Protein AF-A0A2G4T481-F1 (afdb_monomer)

Radius of gyration: 23.15 Å; Cα contacts (8 Å, |Δi|>4): 219; chains: 1; bounding box: 49×57×73 Å

Secondary structure (DSSP, 8-state):
---HHHHHHHHHHHHHHHHHHHHHTTSGGGGB-TTT--B---EEETTTTEEE-HHHHHHHHHT-TTT--EEETTTS---HHHHHTTSS--HHHHHHHHTTT-TT----TTTHHHHHIIIIIS-TTSPSSSPPPGGGGS-HHHHHHHHHHHHHHHTTTTHHHHHHHHHHHHHHHHHHHHHHHHHS--

Structure (mmCIF, N/CA/C/O backbone):
data_AF-A0A2G4T481-F1
#
_entry.id   AF-A0A2G4T481-F1
#
loop_
_atom_site.group_PDB
_atom_site.id
_atom_site.type_symbol
_atom_site.label_atom_id
_atom_site.label_alt_id
_atom_site.label_comp_id
_atom_site.label_asym_id
_atom_site.label_entity_id
_atom_site.label_seq_id
_atom_site.pdbx_PDB_ins_code
_atom_site.Cartn_x
_atom_site.Cartn_y
_atom_site.Cartn_z
_atom_site.occupancy
_atom_site.B_iso_or_equiv
_atom_site.auth_seq_id
_atom_site.auth_comp_id
_atom_site.auth_asym_id
_atom_site.auth_atom_id
_atom_site.pdbx_PDB_model_num
ATOM 1 N N . MET A 1 1 ? -32.695 11.656 6.939 1.00 50.34 1 MET A N 1
ATOM 2 C CA . MET A 1 1 ? -31.596 12.218 7.769 1.00 50.34 1 MET A CA 1
ATOM 3 C C . MET A 1 1 ? -31.008 11.103 8.630 1.00 50.34 1 MET A C 1
ATOM 5 O O . MET A 1 1 ? -31.793 10.309 9.127 1.00 50.34 1 MET A O 1
ATOM 9 N N . SER A 1 2 ? -29.685 11.030 8.835 1.00 63.16 2 SER A N 1
ATOM 10 C CA . SER A 1 2 ? -29.089 10.024 9.742 1.00 63.16 2 SER A CA 1
ATOM 11 C C . SER A 1 2 ? -29.259 10.413 11.222 1.00 63.16 2 SER A C 1
ATOM 13 O O . SER A 1 2 ? -29.072 11.585 11.583 1.00 63.16 2 SER A O 1
ATOM 15 N N . THR A 1 3 ? -29.634 9.443 12.064 1.00 80.69 3 THR A N 1
ATOM 16 C CA . THR A 1 3 ? -30.024 9.626 13.477 1.00 80.69 3 THR A CA 1
ATOM 17 C C . THR A 1 3 ? -28.821 9.878 14.397 1.00 80.69 3 THR A C 1
ATOM 19 O O . THR A 1 3 ? -27.675 9.620 14.030 1.00 80.69 3 THR A O 1
ATOM 22 N N . ARG A 1 4 ? -29.057 10.371 15.626 1.00 72.94 4 ARG A N 1
ATOM 23 C CA . ARG A 1 4 ? -27.983 10.545 16.630 1.00 72.94 4 ARG A CA 1
ATOM 24 C C . ARG A 1 4 ? -27.294 9.216 16.982 1.00 72.94 4 ARG A C 1
ATOM 26 O O . ARG A 1 4 ? -26.079 9.197 17.154 1.00 72.94 4 ARG A O 1
ATOM 33 N N . TYR A 1 5 ? -28.053 8.119 17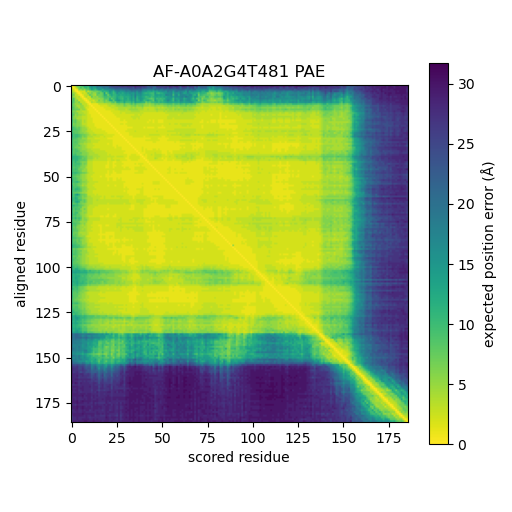.041 1.00 69.00 5 TYR A N 1
ATOM 34 C CA . TYR A 1 5 ? -27.519 6.780 17.304 1.00 69.00 5 TYR A CA 1
ATOM 35 C C . TYR A 1 5 ? -26.595 6.303 16.175 1.00 69.00 5 TYR A C 1
ATOM 37 O O . TYR A 1 5 ? -25.446 5.966 16.446 1.00 69.00 5 TYR A O 1
ATOM 45 N N . ALA A 1 6 ? -27.046 6.383 14.915 1.00 69.25 6 ALA A N 1
ATOM 46 C CA . ALA A 1 6 ? -26.246 5.995 13.750 1.00 69.25 6 ALA A CA 1
ATOM 47 C C . ALA A 1 6 ? -24.900 6.742 13.711 1.00 69.25 6 ALA A C 1
ATOM 49 O O . ALA A 1 6 ? -23.856 6.104 13.758 1.00 69.25 6 ALA A O 1
ATOM 50 N N . ARG A 1 7 ? -24.912 8.080 13.824 1.00 71.81 7 ARG A N 1
ATOM 51 C CA . ARG A 1 7 ? -23.683 8.905 13.878 1.00 71.81 7 ARG A CA 1
ATOM 52 C C . ARG A 1 7 ? -22.711 8.507 15.000 1.00 71.81 7 ARG A C 1
ATOM 54 O O . ARG A 1 7 ? -21.508 8.726 14.879 1.00 71.81 7 ARG A O 1
ATOM 61 N N . THR A 1 8 ? -23.224 7.965 16.105 1.00 69.75 8 THR A N 1
ATOM 62 C CA . THR A 1 8 ? -22.409 7.512 17.244 1.00 69.75 8 THR A CA 1
ATOM 63 C C . THR A 1 8 ? -21.793 6.139 16.956 1.00 69.75 8 THR A C 1
ATOM 65 O O . THR A 1 8 ? -20.606 5.940 17.215 1.00 69.75 8 THR A O 1
ATOM 68 N N . ALA A 1 9 ? -22.562 5.223 16.359 1.00 68.19 9 ALA A N 1
ATOM 69 C CA . ALA A 1 9 ? -22.078 3.923 15.892 1.00 68.19 9 ALA A CA 1
ATOM 70 C C . ALA A 1 9 ? -21.037 4.063 14.763 1.00 68.19 9 ALA A C 1
ATOM 72 O O . ALA A 1 9 ? -20.000 3.398 14.804 1.00 68.19 9 ALA A O 1
ATOM 73 N N . ASP A 1 10 ? -21.259 4.985 13.821 1.00 82.25 10 ASP A N 1
ATOM 74 C CA . ASP A 1 10 ? -20.309 5.348 12.763 1.00 82.25 10 ASP A CA 1
ATOM 75 C C . ASP A 1 10 ? -18.976 5.809 13.374 1.00 82.25 10 ASP A C 1
ATOM 77 O O . ASP A 1 10 ? -17.909 5.299 13.024 1.00 82.25 10 ASP A O 1
ATOM 81 N N . ARG A 1 11 ? -19.020 6.729 14.353 1.00 84.38 11 ARG A N 1
ATOM 82 C CA . ARG A 1 11 ? -17.810 7.234 15.021 1.00 84.38 11 ARG A CA 1
ATOM 83 C C . ARG A 1 11 ? -17.069 6.133 15.781 1.00 84.38 11 ARG A C 1
ATOM 85 O O . ARG A 1 11 ? -15.863 5.998 15.602 1.00 84.38 11 ARG A O 1
ATOM 92 N N . ALA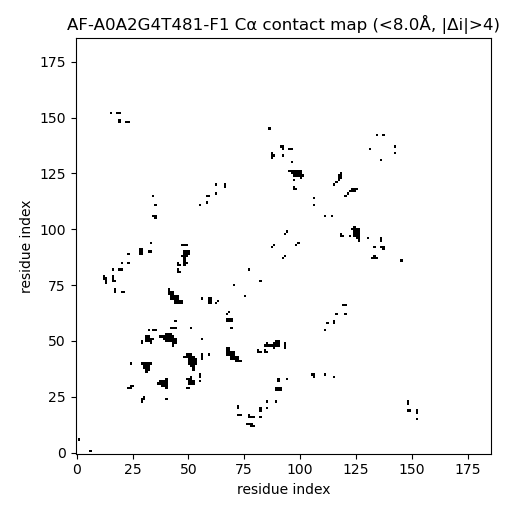 A 1 12 ? -17.772 5.315 16.565 1.00 86.56 12 ALA A N 1
ATOM 93 C CA . ALA A 1 12 ? -17.166 4.204 17.302 1.00 86.56 12 ALA A CA 1
ATOM 94 C C . ALA A 1 12 ? -16.521 3.162 16.364 1.00 86.56 12 ALA A C 1
ATOM 96 O O . ALA A 1 12 ? -15.434 2.651 16.649 1.00 86.56 12 ALA A O 1
ATOM 97 N N . THR A 1 13 ? -17.147 2.896 15.214 1.00 88.38 13 THR A N 1
ATOM 98 C CA . THR A 1 13 ? -16.605 2.017 14.166 1.00 88.38 13 THR A CA 1
ATOM 99 C C . THR A 1 13 ? -15.340 2.612 13.548 1.00 88.38 13 THR A C 1
ATOM 101 O O . THR A 1 13 ? -14.325 1.923 13.449 1.00 88.38 13 THR A O 1
ATOM 104 N N . ASN A 1 14 ? -15.346 3.905 13.220 1.00 88.19 14 ASN A N 1
ATOM 105 C CA . ASN A 1 14 ? -14.179 4.610 12.685 1.00 88.19 14 ASN A CA 1
ATOM 106 C C . ASN A 1 14 ? -13.016 4.652 13.694 1.00 88.19 14 ASN A C 1
ATOM 108 O O . ASN A 1 14 ? -11.871 4.389 13.325 1.00 88.19 14 ASN A O 1
ATOM 112 N N . GLU A 1 15 ? -13.296 4.903 14.976 1.00 89.31 15 GLU A N 1
ATOM 113 C CA . GLU A 1 15 ? -12.305 4.854 16.059 1.00 89.31 15 GLU A CA 1
ATOM 114 C C . GLU A 1 15 ? -11.692 3.450 16.221 1.00 89.31 15 GLU A C 1
ATOM 116 O O . GLU A 1 15 ? -10.478 3.327 16.410 1.00 89.31 15 GLU A O 1
ATOM 121 N N . LYS A 1 16 ? -12.498 2.381 16.126 1.00 90.44 16 LYS A N 1
ATOM 122 C CA . LYS A 1 16 ? -12.019 0.986 16.140 1.00 90.44 16 LYS A CA 1
ATOM 123 C C . LYS A 1 16 ? -11.135 0.691 14.925 1.00 90.44 16 LYS A C 1
ATOM 125 O O . LYS A 1 16 ? -10.026 0.184 15.084 1.00 90.44 16 LYS A O 1
ATOM 130 N N . ASN A 1 17 ? -11.589 1.060 13.732 1.00 92.06 17 ASN A N 1
ATOM 131 C CA . ASN A 1 17 ? -10.876 0.844 12.474 1.00 92.06 17 ASN A CA 1
ATOM 132 C C . ASN A 1 17 ? -9.515 1.563 12.462 1.00 92.06 17 ASN A C 1
ATOM 134 O O . ASN A 1 17 ? -8.497 0.952 12.136 1.00 92.06 17 ASN A O 1
ATOM 138 N N . ALA A 1 18 ? -9.459 2.812 12.935 1.00 92.00 18 ALA A N 1
ATOM 139 C CA . ALA A 1 18 ? -8.209 3.554 13.092 1.00 92.00 18 ALA A CA 1
ATOM 140 C C . ALA A 1 18 ? -7.243 2.901 14.102 1.00 92.00 18 ALA A C 1
ATOM 142 O O . ALA A 1 18 ? -6.034 2.882 13.865 1.00 92.00 18 ALA A O 1
ATOM 143 N N . LYS A 1 19 ? -7.745 2.331 15.210 1.00 92.69 19 LYS A N 1
ATOM 144 C CA . LYS A 1 19 ? -6.923 1.576 16.181 1.00 92.69 19 LYS A CA 1
ATOM 145 C C . LYS A 1 19 ? -6.321 0.313 15.552 1.00 92.69 19 LYS A C 1
ATOM 147 O O . LYS A 1 19 ? -5.128 0.075 15.726 1.00 92.69 19 LYS A O 1
ATOM 152 N N . ILE A 1 20 ? -7.102 -0.442 14.773 1.00 93.25 20 ILE A N 1
ATOM 153 C CA . ILE A 1 20 ? -6.631 -1.647 14.064 1.00 93.25 20 ILE A CA 1
ATOM 154 C C . ILE A 1 20 ? -5.524 -1.299 13.063 1.00 93.25 20 ILE A C 1
ATOM 156 O O . ILE A 1 20 ? -4.439 -1.876 13.120 1.00 93.25 20 ILE A O 1
ATOM 160 N N . LEU A 1 21 ? -5.750 -0.322 12.181 1.00 94.94 21 LEU A N 1
ATOM 161 C CA . LEU A 1 21 ? -4.762 0.051 11.162 1.00 94.94 21 LEU A CA 1
ATOM 162 C C . LEU A 1 21 ? -3.465 0.599 11.788 1.00 94.94 21 LEU A C 1
ATOM 164 O O . LEU A 1 21 ? -2.370 0.286 11.319 1.00 94.94 21 LEU A O 1
ATOM 168 N N . LYS A 1 22 ? -3.564 1.347 12.897 1.00 93.56 22 LYS A N 1
ATOM 169 C CA . LYS A 1 22 ? -2.397 1.810 13.669 1.00 93.56 22 LYS A CA 1
ATOM 170 C C . LYS A 1 22 ? -1.627 0.664 14.328 1.00 93.56 22 LYS A C 1
ATOM 172 O O . LYS A 1 22 ? -0.402 0.746 14.387 1.00 93.56 22 LYS A O 1
ATOM 177 N N . ALA A 1 23 ? -2.301 -0.397 14.775 1.00 93.44 23 ALA A N 1
ATOM 178 C CA . ALA A 1 23 ? -1.652 -1.607 15.281 1.00 93.44 23 ALA A CA 1
ATOM 179 C C . ALA A 1 23 ? -0.966 -2.405 14.157 1.00 93.44 23 ALA A C 1
ATOM 181 O O . ALA A 1 23 ? 0.186 -2.811 14.311 1.00 93.44 23 ALA A O 1
ATOM 182 N N . LEU A 1 24 ? -1.609 -2.550 12.991 1.00 94.19 24 LEU A N 1
ATOM 183 C CA . LEU A 1 24 ? -1.004 -3.189 11.815 1.00 94.19 24 LEU A CA 1
ATOM 184 C C . LEU A 1 24 ? 0.270 -2.461 11.361 1.00 94.19 24 LEU A C 1
ATOM 186 O O . LEU A 1 24 ? 1.273 -3.120 11.094 1.00 94.19 24 LEU A O 1
ATOM 190 N N . LEU A 1 25 ? 0.291 -1.123 11.367 1.00 94.62 25 LEU A N 1
ATOM 191 C CA . LEU A 1 25 ? 1.498 -0.328 11.088 1.00 94.62 25 LEU A CA 1
ATOM 192 C C . LEU A 1 25 ? 2.635 -0.503 12.116 1.00 94.62 25 LEU A C 1
ATOM 194 O O . LEU A 1 25 ? 3.755 -0.062 11.852 1.00 94.62 25 LEU A O 1
ATOM 198 N N . GLN A 1 26 ? 2.404 -1.140 13.271 1.00 92.50 26 GLN A N 1
ATOM 199 C CA . GLN A 1 26 ? 3.489 -1.486 14.197 1.00 92.50 26 GLN A CA 1
ATOM 200 C C . GLN A 1 26 ? 4.217 -2.782 13.831 1.00 92.50 26 GLN A C 1
ATOM 202 O O . GLN A 1 26 ? 5.367 -2.957 14.249 1.00 92.50 26 GLN A O 1
ATOM 207 N N . GLN A 1 27 ? 3.616 -3.651 13.016 1.00 91.88 27 GLN A N 1
ATOM 208 C CA . GLN A 1 27 ? 4.283 -4.846 12.505 1.00 91.88 27 GLN A CA 1
ATOM 209 C C . GLN A 1 27 ? 5.450 -4.435 11.591 1.00 91.88 27 GLN A C 1
ATOM 211 O O . GLN A 1 27 ? 5.277 -3.648 10.661 1.00 91.88 27 GLN A O 1
ATOM 216 N N . THR A 1 28 ? 6.643 -4.982 11.836 1.00 94.31 28 THR A N 1
ATOM 217 C CA . THR A 1 28 ? 7.880 -4.681 11.090 1.00 94.31 28 THR A CA 1
ATOM 218 C C . THR A 1 28 ? 7.731 -4.634 9.559 1.00 94.31 28 THR A C 1
ATOM 220 O O . THR A 1 28 ? 8.182 -3.640 8.988 1.00 94.31 28 THR A O 1
ATOM 223 N N . PRO A 1 29 ? 7.083 -5.597 8.865 1.00 95.38 29 PRO A N 1
ATOM 224 C CA . PRO A 1 29 ? 6.902 -5.520 7.408 1.00 95.38 29 PRO A CA 1
ATOM 225 C C . PRO A 1 29 ? 6.065 -4.313 6.948 1.00 95.38 29 PRO A C 1
ATOM 227 O O . PRO A 1 29 ? 6.309 -3.772 5.872 1.00 95.38 29 PRO A O 1
ATOM 230 N N . ASN A 1 30 ? 5.111 -3.854 7.762 1.00 97.25 30 ASN A N 1
ATOM 231 C CA . ASN A 1 30 ? 4.201 -2.752 7.429 1.00 97.25 30 ASN A CA 1
ATOM 232 C C . ASN A 1 30 ? 4.805 -1.369 7.727 1.00 97.25 30 ASN A C 1
ATOM 234 O O . ASN A 1 30 ? 4.273 -0.358 7.280 1.00 97.25 30 ASN A O 1
ATOM 238 N N . LYS A 1 31 ? 5.937 -1.303 8.445 1.00 96.56 31 LYS A N 1
ATOM 239 C CA . LYS A 1 31 ? 6.689 -0.055 8.681 1.00 96.56 31 LYS A CA 1
ATOM 240 C C . LYS A 1 31 ? 7.395 0.468 7.426 1.00 96.56 31 LYS A C 1
ATOM 242 O O . LYS A 1 31 ? 7.759 1.643 7.385 1.00 96.56 31 LYS A O 1
ATOM 247 N N . TYR A 1 32 ? 7.569 -0.383 6.415 1.00 97.81 32 TYR A N 1
ATOM 248 C CA . TYR A 1 32 ? 8.229 -0.073 5.149 1.00 97.81 32 TYR A CA 1
ATOM 249 C C . TYR A 1 32 ? 7.241 -0.186 3.983 1.00 97.81 32 TYR A C 1
ATOM 251 O O . TYR A 1 32 ? 6.424 -1.099 3.944 1.00 97.81 32 TYR A O 1
ATOM 259 N N . CYS A 1 33 ? 7.326 0.732 3.023 1.00 98.44 33 CYS A N 1
ATOM 260 C CA . CYS A 1 33 ? 6.509 0.760 1.813 1.00 98.44 33 CYS A CA 1
ATOM 261 C C . CYS A 1 33 ? 6.676 -0.533 1.005 1.00 98.44 33 CYS A C 1
ATOM 263 O O . CYS A 1 33 ? 7.808 -0.939 0.733 1.00 98.44 33 CYS A O 1
ATOM 265 N N . ALA A 1 34 ? 5.569 -1.137 0.563 1.00 98.44 34 ALA A N 1
ATOM 266 C CA . ALA A 1 34 ? 5.587 -2.382 -0.203 1.00 98.44 34 ALA A CA 1
ATOM 267 C C . ALA A 1 34 ? 6.427 -2.312 -1.494 1.00 98.44 34 ALA A C 1
ATOM 269 O O . ALA A 1 34 ? 6.927 -3.346 -1.933 1.00 98.44 34 ALA A O 1
ATOM 270 N N . ASP A 1 35 ? 6.627 -1.125 -2.078 1.00 98.38 35 ASP A N 1
ATOM 271 C CA . ASP A 1 35 ? 7.293 -0.957 -3.379 1.00 98.38 35 ASP A CA 1
ATOM 272 C C . ASP A 1 35 ? 8.717 -0.419 -3.233 1.00 98.38 35 ASP A C 1
ATOM 274 O O . ASP A 1 35 ? 9.685 -1.133 -3.483 1.00 98.38 35 ASP A O 1
ATOM 278 N N . CYS A 1 36 ? 8.861 0.827 -2.771 1.00 97.44 36 CYS A N 1
ATOM 279 C CA . CYS A 1 36 ? 10.159 1.498 -2.655 1.00 97.44 36 CYS A CA 1
ATOM 280 C C . CYS A 1 36 ? 10.947 1.134 -1.386 1.00 97.44 36 CYS A C 1
ATOM 282 O O . CYS A 1 36 ? 12.038 1.659 -1.180 1.00 97.44 36 CYS A O 1
ATOM 284 N N . LYS A 1 37 ? 10.381 0.293 -0.506 1.00 96.12 37 LYS A N 1
ATOM 285 C CA . LYS A 1 37 ? 10.966 -0.191 0.762 1.00 96.12 37 LYS A CA 1
ATOM 286 C C . LYS A 1 37 ? 11.444 0.902 1.744 1.00 96.12 37 LYS A C 1
ATOM 288 O O . LYS A 1 37 ? 12.084 0.591 2.743 1.00 96.12 37 LYS A O 1
ATOM 293 N N . LYS A 1 38 ? 11.103 2.178 1.518 1.00 96.56 38 LYS A N 1
ATOM 294 C CA . LYS A 1 38 ? 11.323 3.291 2.465 1.00 96.56 38 LYS A CA 1
ATOM 295 C C . LYS A 1 38 ? 10.369 3.195 3.656 1.00 96.56 38 LYS A C 1
ATOM 297 O O . LYS A 1 38 ? 9.298 2.609 3.528 1.00 96.56 38 LYS A O 1
ATOM 302 N N . LYS A 1 39 ? 10.740 3.790 4.793 1.00 96.31 39 LYS A N 1
ATOM 303 C CA . LYS A 1 39 ? 9.879 3.887 5.986 1.00 96.31 39 LYS A CA 1
ATOM 304 C C . LYS A 1 39 ? 8.622 4.741 5.729 1.00 96.31 39 LYS A C 1
ATOM 306 O O . LYS A 1 39 ? 8.482 5.360 4.674 1.00 96.31 39 LYS A O 1
ATOM 311 N N . ASP A 1 40 ? 7.717 4.742 6.706 1.00 93.50 40 ASP A N 1
ATOM 312 C CA . ASP A 1 40 ? 6.506 5.572 6.770 1.00 93.50 40 ASP A CA 1
ATOM 313 C C . ASP A 1 40 ? 5.478 5.281 5.667 1.00 93.50 40 ASP A C 1
ATOM 315 O O . ASP A 1 40 ? 5.004 6.143 4.921 1.00 93.50 40 ASP A O 1
ATOM 319 N N . ALA A 1 41 ? 5.076 4.010 5.620 1.00 96.44 41 ALA A N 1
ATOM 320 C CA . ALA A 1 41 ? 4.010 3.480 4.777 1.00 96.44 41 ALA A CA 1
ATOM 321 C C . ALA A 1 41 ? 2.592 3.892 5.252 1.00 96.44 41 ALA A C 1
ATOM 323 O O . ALA A 1 41 ? 1.733 3.061 5.525 1.00 96.44 41 ALA A O 1
ATOM 324 N N . ARG A 1 42 ? 2.352 5.203 5.393 1.00 96.94 42 ARG A N 1
ATOM 325 C CA . ARG A 1 42 ? 1.126 5.811 5.960 1.00 96.94 42 ARG A CA 1
ATOM 326 C C . ARG A 1 42 ? -0.099 5.814 5.031 1.00 96.94 42 ARG A C 1
ATOM 328 O O . ARG A 1 42 ? -1.154 6.340 5.385 1.00 96.94 42 ARG A O 1
ATOM 335 N N . TRP A 1 43 ? 0.034 5.230 3.847 1.00 98.56 43 TRP A N 1
ATOM 336 C CA . TRP A 1 43 ? -1.040 5.001 2.885 1.00 98.56 43 TRP A CA 1
ATOM 337 C C . TRP A 1 43 ? -1.191 3.500 2.651 1.00 98.56 43 TRP A C 1
ATOM 339 O O . TRP A 1 43 ? -0.305 2.719 2.984 1.00 98.56 43 TRP A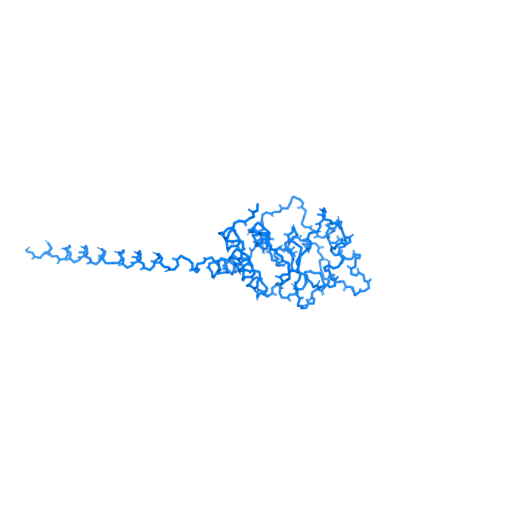 O 1
ATOM 349 N N . ALA A 1 44 ? -2.301 3.079 2.063 1.00 98.69 44 ALA A N 1
ATOM 350 C CA . ALA A 1 44 ? -2.540 1.686 1.724 1.00 98.69 44 ALA A CA 1
ATOM 351 C C . ALA A 1 44 ? -3.331 1.556 0.419 1.00 98.69 44 ALA A C 1
ATOM 353 O O . ALA A 1 44 ? -4.115 2.441 0.072 1.00 98.69 44 ALA A O 1
ATOM 354 N N . SER A 1 45 ? -3.145 0.440 -0.289 1.00 98.75 45 SER A N 1
ATOM 355 C CA . SER A 1 45 ? -4.060 -0.003 -1.345 1.00 98.75 45 SER A CA 1
ATOM 356 C C . SER A 1 45 ? -4.832 -1.209 -0.821 1.00 98.75 45 SER A C 1
ATOM 358 O O . SER A 1 45 ? -4.288 -2.310 -0.708 1.00 98.75 45 SER A O 1
ATOM 360 N N . TRP A 1 46 ? -6.082 -0.978 -0.413 1.00 98.38 46 TRP A N 1
ATOM 361 C CA . TRP A 1 46 ? -6.805 -1.904 0.467 1.00 98.38 46 TRP A CA 1
ATOM 362 C C . TRP A 1 46 ? -7.274 -3.178 -0.231 1.00 98.38 46 TRP A C 1
ATOM 364 O O . TRP A 1 46 ? -7.438 -4.197 0.423 1.00 98.38 46 TRP A O 1
ATOM 374 N N . ASN A 1 47 ? -7.443 -3.158 -1.556 1.00 98.25 47 ASN A N 1
ATOM 375 C CA . ASN A 1 47 ? -7.767 -4.354 -2.342 1.00 98.25 47 ASN A CA 1
ATOM 376 C C . ASN A 1 47 ? -6.525 -5.165 -2.759 1.00 98.25 47 ASN A C 1
ATOM 378 O O . ASN A 1 47 ? -6.673 -6.261 -3.287 1.00 98.25 47 ASN A O 1
ATOM 382 N N . LEU A 1 48 ? -5.322 -4.600 -2.596 1.00 98.25 48 LEU A N 1
ATOM 383 C CA . LEU A 1 48 ? -4.039 -5.258 -2.881 1.00 98.25 48 LEU A CA 1
ATOM 384 C C . LEU A 1 48 ? -3.328 -5.733 -1.606 1.00 98.25 48 LEU A C 1
ATOM 386 O O . LEU A 1 48 ? -2.331 -6.451 -1.694 1.00 98.25 48 LEU A O 1
ATOM 390 N N . GLY A 1 49 ? -3.815 -5.305 -0.437 1.00 98.06 49 GLY A N 1
ATOM 391 C CA . GLY A 1 49 ? -3.320 -5.746 0.858 1.00 98.06 49 GLY A CA 1
ATOM 392 C C . GLY A 1 49 ? -2.025 -5.095 1.340 1.00 98.06 49 GLY A C 1
ATOM 393 O O . GLY A 1 49 ? -1.320 -5.664 2.178 1.00 98.06 49 GLY A O 1
ATOM 394 N N . ILE A 1 50 ? -1.684 -3.925 0.800 1.00 98.69 50 ILE A N 1
ATOM 395 C CA . ILE A 1 50 ? -0.363 -3.304 0.968 1.00 98.69 50 ILE A CA 1
ATOM 396 C C . ILE A 1 50 ? -0.422 -1.953 1.674 1.00 98.69 50 ILE A C 1
ATOM 398 O O . ILE A 1 50 ? -1.270 -1.116 1.369 1.00 98.69 50 ILE A O 1
ATOM 402 N N . PHE A 1 51 ? 0.549 -1.722 2.554 1.00 98.75 51 PHE A N 1
ATOM 403 C CA . PHE A 1 51 ? 0.921 -0.414 3.083 1.00 98.75 51 PHE A CA 1
ATOM 404 C C . PHE A 1 51 ? 2.047 0.188 2.229 1.00 98.75 51 PHE A C 1
ATOM 406 O O . PHE A 1 51 ? 3.079 -0.443 1.979 1.00 98.75 51 PHE A O 1
ATOM 413 N N . ILE A 1 52 ? 1.862 1.431 1.796 1.00 98.75 52 ILE A N 1
ATOM 414 C CA . ILE A 1 52 ? 2.715 2.166 0.855 1.00 98.75 52 ILE A CA 1
ATOM 415 C C . ILE A 1 52 ? 2.969 3.597 1.353 1.00 98.75 52 ILE A C 1
ATOM 417 O O . ILE A 1 52 ? 2.198 4.152 2.134 1.00 98.75 52 ILE A O 1
ATOM 421 N N . CYS A 1 53 ? 4.072 4.220 0.938 1.00 98.50 53 CYS A N 1
ATOM 422 C CA . CYS A 1 53 ? 4.344 5.622 1.275 1.00 98.50 53 CYS A CA 1
ATOM 423 C C . CYS A 1 53 ? 3.565 6.579 0.353 1.00 98.50 53 CYS A C 1
ATOM 425 O O . CYS A 1 53 ? 3.088 6.185 -0.713 1.00 98.50 53 CYS A O 1
ATOM 427 N N . ILE A 1 54 ? 3.483 7.862 0.726 1.00 98.06 54 ILE A N 1
ATOM 428 C CA . ILE A 1 54 ? 2.716 8.879 -0.018 1.00 98.06 54 ILE A CA 1
ATOM 429 C C . ILE A 1 54 ? 3.087 8.958 -1.512 1.00 98.06 54 ILE A C 1
ATOM 431 O O . ILE A 1 54 ? 2.199 9.035 -2.359 1.00 98.06 54 ILE A O 1
ATOM 435 N N . ARG A 1 55 ? 4.380 8.832 -1.849 1.00 98.06 55 ARG A N 1
ATOM 436 C CA . ARG A 1 55 ? 4.895 8.839 -3.232 1.00 98.06 55 ARG A CA 1
ATOM 437 C C . ARG A 1 55 ? 4.343 7.674 -4.059 1.00 98.06 55 ARG A C 1
ATOM 439 O O . ARG A 1 55 ? 3.772 7.893 -5.122 1.00 98.06 55 ARG A O 1
ATOM 446 N N . CYS A 1 56 ? 4.458 6.449 -3.546 1.00 98.69 56 CYS A N 1
ATOM 447 C CA . CYS A 1 56 ? 3.923 5.261 -4.214 1.00 98.69 56 CYS A CA 1
ATOM 448 C C . CYS A 1 56 ? 2.386 5.280 -4.243 1.00 98.69 56 CYS A C 1
ATOM 450 O O . CYS A 1 56 ? 1.799 4.849 -5.228 1.00 98.69 56 CYS A O 1
ATOM 452 N N . SER A 1 57 ? 1.726 5.878 -3.240 1.00 98.62 57 SER A N 1
ATOM 453 C CA . SER A 1 57 ? 0.266 6.063 -3.231 1.00 98.62 57 SER A CA 1
ATOM 454 C C . SER A 1 57 ? -0.252 6.933 -4.387 1.00 98.62 57 SER A C 1
ATOM 456 O O . SER A 1 57 ? -1.354 6.694 -4.873 1.00 98.62 57 SER A O 1
ATOM 458 N N . GLY A 1 58 ? 0.543 7.902 -4.865 1.00 98.38 58 GLY A N 1
ATOM 459 C CA . GLY A 1 58 ? 0.230 8.688 -6.062 1.00 98.38 58 GLY A CA 1
ATOM 460 C C . GLY A 1 58 ? 0.246 7.835 -7.333 1.00 98.38 58 GLY A C 1
ATOM 461 O O . GLY A 1 58 ? -0.729 7.823 -8.079 1.00 98.38 58 GLY A O 1
ATOM 462 N N . ILE A 1 59 ? 1.301 7.040 -7.525 1.00 98.56 59 ILE A N 1
ATOM 463 C CA . ILE A 1 59 ? 1.428 6.104 -8.658 1.00 98.56 59 ILE A CA 1
ATOM 464 C C . ILE A 1 59 ? 0.319 5.039 -8.606 1.00 98.56 59 ILE A C 1
ATOM 466 O O . ILE A 1 59 ? -0.329 4.741 -9.601 1.00 98.56 59 ILE A O 1
ATOM 470 N N . HIS A 1 60 ? -0.005 4.528 -7.418 1.00 98.75 60 HIS A N 1
ATOM 471 C CA . HIS A 1 60 ? -1.116 3.596 -7.224 1.00 98.75 60 HIS A CA 1
ATOM 472 C C . HIS A 1 60 ? -2.504 4.176 -7.557 1.00 98.75 60 HIS A C 1
ATOM 474 O O . HIS A 1 60 ? -3.459 3.401 -7.635 1.00 98.75 60 HIS A O 1
ATOM 480 N N . ARG A 1 61 ? -2.639 5.497 -7.768 1.00 98.56 61 ARG A N 1
ATOM 481 C CA . ARG A 1 61 ? -3.845 6.127 -8.336 1.00 98.56 61 ARG A CA 1
ATOM 482 C C . ARG A 1 61 ? -3.813 6.161 -9.872 1.00 98.56 61 ARG A C 1
ATOM 484 O O . ARG A 1 61 ? -4.870 5.982 -10.467 1.00 98.56 61 ARG A O 1
ATOM 491 N N . SER A 1 62 ? -2.645 6.303 -10.517 1.00 98.31 62 SER A N 1
ATOM 492 C CA . SER A 1 62 ? -2.511 6.259 -11.992 1.00 98.31 62 SER A CA 1
ATOM 493 C C . SER A 1 62 ? -2.653 4.850 -12.595 1.00 98.31 62 SER A C 1
ATOM 495 O O . SER A 1 62 ? -2.744 4.713 -13.815 1.00 98.31 62 SER A O 1
ATOM 497 N N . LEU A 1 63 ? -2.741 3.807 -11.758 1.00 98.31 63 LEU A N 1
ATOM 498 C CA . LEU A 1 63 ? -3.199 2.461 -12.145 1.00 98.31 63 LEU A CA 1
ATOM 499 C C . LEU A 1 63 ? -4.733 2.364 -12.302 1.00 98.31 63 LEU A C 1
ATOM 501 O O . LEU A 1 63 ? -5.241 1.447 -12.939 1.00 98.31 63 LEU A O 1
ATOM 505 N N . GLY A 1 64 ? -5.491 3.279 -11.691 1.00 98.06 64 GLY A N 1
ATOM 506 C CA . GLY A 1 64 ? -6.953 3.240 -11.665 1.00 98.06 64 GLY A CA 1
ATOM 507 C C . GLY A 1 64 ? -7.566 2.225 -10.683 1.00 98.06 64 GLY A C 1
ATOM 508 O O . GLY A 1 64 ? -6.965 1.229 -10.274 1.00 98.06 64 GLY A O 1
ATOM 509 N N . VAL A 1 65 ? -8.828 2.477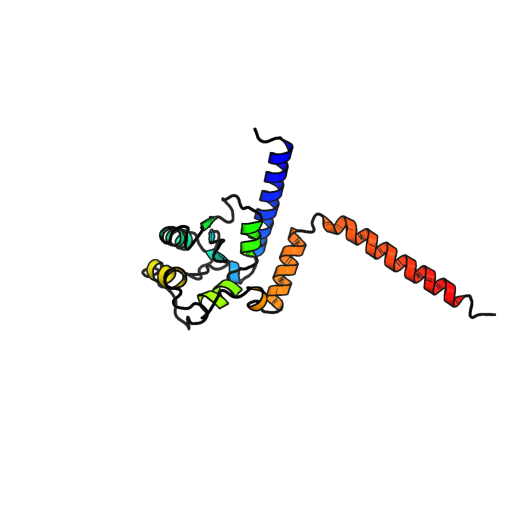 -10.319 1.00 97.94 65 VAL A N 1
ATOM 510 C CA . VAL A 1 65 ? -9.559 1.777 -9.236 1.00 97.94 65 VAL A CA 1
ATOM 511 C C . VAL A 1 65 ? -9.890 0.304 -9.505 1.00 97.94 65 VAL A C 1
ATOM 513 O O . VAL A 1 65 ? -10.345 -0.395 -8.599 1.00 97.94 65 VAL A O 1
ATOM 516 N N . HIS A 1 66 ? -9.678 -0.168 -10.735 1.00 97.81 66 HIS A N 1
ATOM 517 C CA . HIS A 1 66 ? -9.840 -1.570 -11.121 1.00 97.81 66 HIS A CA 1
ATOM 518 C C . HIS A 1 66 ? -8.606 -2.420 -10.760 1.00 97.81 66 HIS A C 1
ATOM 520 O O . HIS A 1 66 ? -8.746 -3.619 -10.533 1.00 97.81 66 HIS A O 1
ATOM 526 N N . ILE A 1 67 ? -7.427 -1.796 -10.623 1.00 98.25 67 ILE A N 1
ATOM 527 C CA . ILE A 1 67 ? -6.199 -2.430 -10.118 1.00 98.25 67 ILE A CA 1
ATOM 528 C C . ILE A 1 67 ? -5.990 -2.085 -8.639 1.00 98.25 67 ILE A C 1
ATOM 530 O O . ILE A 1 67 ? -5.704 -2.965 -7.830 1.00 98.25 67 ILE A O 1
ATOM 534 N N . SER A 1 68 ? -6.126 -0.808 -8.264 1.00 98.69 68 SER A N 1
ATOM 535 C CA . SER A 1 68 ? -5.645 -0.301 -6.974 1.00 98.69 68 SER A CA 1
ATOM 536 C C . SER A 1 68 ? -6.568 0.762 -6.372 1.00 98.69 68 SER A C 1
ATOM 538 O O . SER A 1 68 ? -6.844 1.795 -6.980 1.00 98.69 68 SER A O 1
ATOM 540 N N . LYS A 1 69 ? -7.017 0.530 -5.136 1.00 98.62 69 LYS A N 1
ATOM 541 C CA . LYS A 1 69 ? -7.958 1.374 -4.390 1.00 98.62 69 LYS A CA 1
ATOM 542 C C . LYS A 1 69 ? -7.244 1.975 -3.176 1.00 98.62 69 LYS A C 1
ATOM 544 O O . LYS A 1 69 ? -7.136 1.358 -2.118 1.00 98.62 69 LYS A O 1
ATOM 549 N N . VAL A 1 70 ? -6.716 3.184 -3.361 1.00 98.62 70 VAL A N 1
ATOM 550 C CA . VAL A 1 70 ? -5.826 3.864 -2.403 1.00 98.62 70 VAL A CA 1
ATOM 551 C C . VAL A 1 70 ? -6.599 4.609 -1.312 1.00 98.62 70 VAL A C 1
ATOM 553 O O . VAL A 1 70 ? -7.537 5.342 -1.621 1.00 98.62 70 VAL A O 1
ATOM 556 N N . LYS A 1 71 ? -6.144 4.490 -0.058 1.00 98.38 71 LYS A N 1
ATOM 557 C CA . LYS A 1 71 ? -6.571 5.298 1.099 1.00 98.38 71 LYS A CA 1
ATOM 558 C C . LYS A 1 71 ? -5.391 5.681 1.996 1.00 98.38 71 LYS A C 1
ATOM 560 O O . LYS A 1 71 ? -4.392 4.967 2.065 1.00 98.38 71 LYS A O 1
ATOM 565 N N . SER A 1 72 ? -5.505 6.800 2.698 1.00 97.94 72 SER A N 1
ATOM 566 C CA . SER A 1 72 ? -4.658 7.153 3.837 1.00 97.94 72 SER A CA 1
ATOM 567 C C . SER A 1 72 ? -5.041 6.305 5.048 1.00 97.94 72 SER A C 1
ATOM 569 O O . SER A 1 72 ? -6.223 6.066 5.291 1.00 97.94 72 SER A O 1
ATOM 571 N N . VAL A 1 73 ? -4.062 5.871 5.842 1.00 97.06 73 VAL A N 1
ATOM 572 C CA . VAL A 1 73 ? -4.336 5.152 7.099 1.00 97.06 73 VAL A CA 1
ATOM 573 C C . VAL A 1 73 ? -4.861 6.094 8.189 1.00 97.06 73 VAL A C 1
ATOM 575 O O . VAL A 1 73 ? -5.666 5.685 9.021 1.00 97.06 73 VAL A O 1
ATOM 578 N N . ASP A 1 74 ? -4.414 7.351 8.180 1.00 92.88 74 ASP A N 1
ATOM 579 C CA . ASP A 1 74 ? -4.677 8.316 9.251 1.00 92.88 74 ASP A CA 1
ATOM 580 C C . ASP A 1 74 ? -5.722 9.393 8.881 1.00 92.88 74 ASP A C 1
ATOM 582 O O . ASP A 1 74 ? -6.254 10.029 9.789 1.00 92.88 74 ASP A O 1
ATOM 586 N N . LEU A 1 75 ? -6.028 9.601 7.587 1.00 94.25 75 LEU A N 1
ATOM 587 C CA . LEU A 1 75 ? -6.910 10.688 7.110 1.00 94.25 75 LEU A CA 1
ATOM 588 C C . LEU A 1 75 ? -8.233 10.236 6.461 1.00 94.25 75 LEU A C 1
ATOM 590 O O . LEU A 1 75 ? -9.191 11.005 6.460 1.00 94.25 75 LEU A O 1
ATOM 594 N N . ASP A 1 76 ? -8.305 9.029 5.890 1.00 96.25 76 ASP A N 1
ATOM 595 C CA . ASP A 1 76 ? -9.520 8.536 5.223 1.00 96.25 76 ASP A CA 1
ATOM 596 C C . ASP A 1 76 ? -10.437 7.772 6.193 1.00 96.25 76 ASP A C 1
ATOM 598 O O . ASP A 1 76 ? -9.988 7.157 7.158 1.00 96.25 76 ASP A O 1
ATOM 602 N N . THR A 1 77 ? -11.741 7.739 5.903 1.00 93.12 77 THR A N 1
ATOM 603 C CA . THR A 1 77 ? -12.690 6.849 6.599 1.00 93.12 77 THR A CA 1
ATOM 604 C C . THR A 1 77 ? -12.617 5.434 6.018 1.00 93.12 77 THR A C 1
ATOM 606 O O . THR A 1 77 ? -12.630 5.265 4.798 1.00 93.12 77 THR A O 1
ATOM 609 N N . TRP A 1 78 ? -12.586 4.407 6.869 1.00 95.69 78 TRP A N 1
ATOM 610 C CA . TRP A 1 78 ? -12.479 2.992 6.484 1.00 95.69 78 TRP A CA 1
ATOM 611 C C . TRP A 1 78 ? -13.708 2.198 6.935 1.00 95.69 78 TRP A C 1
ATOM 613 O O . TRP A 1 78 ? -14.119 2.327 8.086 1.00 95.69 78 TRP A O 1
ATOM 623 N N . VAL A 1 79 ? -14.260 1.345 6.063 1.00 93.50 79 VAL A N 1
ATOM 624 C CA . VAL A 1 79 ? -15.328 0.394 6.443 1.00 93.50 79 VAL A CA 1
ATOM 625 C C . VAL A 1 79 ? -14.724 -0.937 6.924 1.00 93.50 79 VAL A C 1
ATOM 627 O O . VAL A 1 79 ? -13.601 -1.248 6.519 1.00 93.50 79 VAL A O 1
ATOM 630 N N . PRO A 1 80 ? -15.426 -1.740 7.752 1.00 91.94 80 PRO A N 1
ATOM 631 C CA . PRO A 1 80 ? -14.864 -2.956 8.353 1.00 91.94 80 PRO A CA 1
ATOM 632 C C . PRO A 1 80 ? -14.240 -3.937 7.352 1.00 91.94 80 PRO A C 1
ATOM 634 O O . PRO A 1 80 ? -13.108 -4.352 7.564 1.00 91.94 80 PRO A O 1
ATOM 637 N N . GLU A 1 81 ? -14.907 -4.212 6.226 1.00 92.50 81 GLU A N 1
ATOM 638 C CA . GLU A 1 81 ? -14.407 -5.076 5.140 1.00 92.50 81 GLU A CA 1
ATOM 639 C C . GLU A 1 81 ? -13.030 -4.632 4.614 1.00 92.50 81 GLU A C 1
ATOM 641 O O . GLU A 1 81 ? -12.168 -5.455 4.337 1.00 92.50 81 GLU A O 1
ATOM 646 N N . GLN A 1 82 ? -12.774 -3.323 4.526 1.00 96.56 82 GLN A N 1
ATOM 647 C CA . GLN A 1 82 ? -11.493 -2.792 4.044 1.00 96.56 82 GLN A CA 1
ATOM 648 C C . GLN A 1 82 ? -10.384 -2.941 5.089 1.00 96.56 82 GLN A C 1
ATOM 650 O O . GLN A 1 82 ? -9.217 -3.046 4.727 1.00 96.56 82 GLN A O 1
ATOM 655 N N . VAL A 1 83 ? -10.736 -2.952 6.377 1.00 95.88 83 VAL A N 1
ATOM 656 C CA . VAL A 1 83 ? -9.796 -3.174 7.486 1.00 95.88 83 VAL A CA 1
ATOM 657 C C . VAL A 1 83 ? -9.524 -4.663 7.675 1.00 95.88 83 VAL A C 1
ATOM 659 O O . VAL A 1 83 ? -8.372 -5.044 7.857 1.00 95.88 83 VAL A O 1
ATOM 662 N N . GLU A 1 84 ? -10.538 -5.516 7.537 1.00 93.19 84 GLU A N 1
ATOM 663 C CA . GLU A 1 84 ? -10.362 -6.961 7.373 1.00 93.19 84 GLU A CA 1
ATOM 664 C C . GLU A 1 84 ? -9.501 -7.252 6.137 1.00 93.19 84 GLU A C 1
ATOM 666 O O . GLU A 1 84 ? -8.559 -8.046 6.208 1.00 93.19 84 GLU A O 1
ATOM 671 N N . ASN A 1 85 ? -9.694 -6.494 5.048 1.00 95.94 85 ASN A N 1
ATOM 672 C CA . ASN A 1 85 ? -8.803 -6.531 3.897 1.00 95.94 85 ASN A CA 1
ATOM 673 C C . ASN A 1 85 ? -7.472 -5.738 4.074 1.00 95.94 85 ASN A C 1
ATOM 675 O O . ASN A 1 85 ? -6.706 -5.591 3.128 1.00 95.94 85 ASN A O 1
ATOM 679 N N . MET A 1 86 ? -7.103 -5.344 5.299 1.00 97.44 86 MET A N 1
ATOM 680 C CA . MET A 1 86 ? -5.701 -5.102 5.699 1.00 97.44 86 MET A CA 1
ATOM 681 C C . MET A 1 86 ? -5.138 -6.225 6.599 1.00 97.44 86 MET A C 1
ATOM 683 O O . MET A 1 86 ? -3.968 -6.191 6.977 1.00 97.44 86 MET A O 1
ATOM 687 N N . ILE A 1 87 ? -5.925 -7.283 6.841 1.00 93.88 87 ILE A N 1
ATOM 688 C CA . ILE A 1 87 ? -5.593 -8.492 7.621 1.00 93.88 87 ILE A CA 1
ATOM 689 C C . ILE A 1 87 ? -5.526 -9.762 6.711 1.00 93.88 87 ILE A C 1
ATOM 691 O O . ILE A 1 87 ? -5.225 -10.857 7.186 1.00 93.88 87 ILE A O 1
ATOM 695 N N . ARG A 1 88 ? -5.719 -9.637 5.382 1.00 93.31 88 ARG A N 1
ATOM 696 C CA . ARG A 1 88 ? -5.598 -10.655 4.266 1.00 93.31 88 ARG A CA 1
ATOM 697 C C . ARG A 1 88 ? -4.748 -10.021 2.938 1.00 93.31 88 ARG A C 1
ATOM 699 O O . ARG A 1 88 ? -5.302 -8.843 0.982 1.00 93.31 88 ARG A O 1
ATOM 706 N N . TRP A 1 89 ? -3.587 -9.879 3.780 1.00 95.94 89 TRP A N 1
ATOM 707 C CA . TRP A 1 89 ? -2.692 -8.644 3.802 1.00 95.94 89 TRP A CA 1
ATOM 708 C C . TRP A 1 89 ? -1.639 -8.456 4.900 1.00 95.94 89 TRP A C 1
ATOM 710 O O . TRP A 1 89 ? -1.156 -9.407 5.510 1.00 95.94 89 TRP A O 1
ATOM 720 N N . GLY A 1 90 ? -1.173 -7.215 5.038 1.00 96.69 90 GLY A N 1
ATOM 721 C CA . GLY A 1 90 ? 0.161 -6.912 5.531 1.00 96.69 90 GLY A CA 1
ATOM 722 C C . GLY A 1 90 ? 1.205 -7.170 4.440 1.00 96.69 90 GLY A C 1
ATOM 723 O O . GLY A 1 90 ? 1.098 -8.104 3.638 1.00 96.69 90 GLY A O 1
ATOM 724 N N . ASN A 1 91 ? 2.249 -6.346 4.427 1.00 97.56 91 ASN A N 1
ATOM 725 C CA . ASN A 1 91 ? 3.271 -6.337 3.380 1.00 97.56 91 ASN A CA 1
ATOM 726 C C . ASN A 1 91 ? 4.066 -7.647 3.295 1.00 97.56 91 ASN A C 1
ATOM 728 O O . ASN A 1 91 ? 4.594 -7.967 2.239 1.00 97.56 91 ASN A O 1
ATOM 732 N N . GLU A 1 92 ? 4.133 -8.423 4.374 1.00 95.69 92 GLU A N 1
ATOM 733 C CA . GLU A 1 92 ? 4.780 -9.739 4.419 1.00 95.69 92 GLU A CA 1
ATOM 734 C C . GLU A 1 92 ? 4.130 -10.728 3.444 1.00 95.69 92 GLU A C 1
ATOM 736 O O . GLU A 1 92 ? 4.766 -11.192 2.497 1.00 95.69 92 GLU A O 1
ATOM 741 N N . ARG A 1 93 ? 2.831 -10.986 3.616 1.00 96.12 93 ARG A N 1
ATOM 742 C CA . ARG A 1 93 ? 2.072 -11.903 2.756 1.00 96.12 93 ARG A CA 1
ATOM 743 C C . ARG A 1 93 ? 1.826 -11.315 1.373 1.00 96.12 93 ARG A C 1
ATOM 745 O O . ARG A 1 93 ? 1.893 -12.039 0.384 1.00 96.12 93 ARG A O 1
ATOM 752 N N . ALA A 1 94 ? 1.628 -9.998 1.289 1.00 97.38 94 ALA A N 1
ATOM 753 C CA . ALA A 1 94 ? 1.527 -9.315 0.007 1.00 97.38 94 ALA A CA 1
ATOM 754 C C . ALA A 1 94 ? 2.815 -9.460 -0.822 1.00 97.38 94 ALA A C 1
ATOM 756 O O . ALA A 1 94 ? 2.727 -9.776 -2.002 1.00 97.38 94 ALA A O 1
ATOM 757 N N . ASN A 1 95 ? 4.008 -9.312 -0.232 1.00 96.12 95 ASN A N 1
ATOM 758 C CA . ASN A 1 95 ? 5.265 -9.518 -0.959 1.00 96.12 95 ASN A CA 1
ATOM 759 C C . ASN A 1 95 ? 5.496 -11.007 -1.283 1.00 96.12 95 ASN A C 1
ATOM 761 O O . ASN A 1 95 ? 5.882 -11.307 -2.408 1.00 96.12 95 ASN A O 1
ATOM 765 N N . LYS A 1 96 ? 5.160 -11.951 -0.385 1.00 96.06 96 LYS A N 1
ATOM 766 C CA . LYS A 1 96 ? 5.188 -13.398 -0.704 1.00 96.06 96 LYS A CA 1
ATOM 767 C C . LYS A 1 96 ? 4.313 -13.776 -1.911 1.00 96.06 96 LYS A C 1
ATOM 769 O O . LYS A 1 96 ? 4.635 -14.740 -2.596 1.00 96.06 96 LYS A O 1
ATOM 774 N N . TYR A 1 97 ? 3.246 -13.022 -2.201 1.00 97.25 97 TYR A N 1
ATOM 775 C CA . TYR A 1 97 ? 2.469 -13.170 -3.437 1.00 97.25 97 TYR A CA 1
ATOM 776 C C . TYR A 1 97 ? 3.036 -12.345 -4.607 1.00 97.25 97 TYR A C 1
ATOM 778 O O . TYR A 1 97 ? 3.402 -12.920 -5.627 1.00 97.25 97 TYR A O 1
ATOM 786 N N . TRP A 1 98 ? 3.116 -11.014 -4.483 1.00 97.94 98 TRP A N 1
ATOM 787 C CA . TRP A 1 98 ? 3.437 -10.076 -5.574 1.00 97.94 98 TRP A CA 1
ATOM 788 C C . TRP A 1 98 ? 4.915 -10.052 -5.995 1.00 97.94 98 TRP A C 1
ATOM 790 O O . TRP A 1 98 ? 5.232 -9.570 -7.082 1.00 97.94 98 TRP A O 1
ATOM 800 N N . GLU A 1 99 ? 5.820 -10.529 -5.140 1.00 97.12 99 GLU A N 1
ATOM 801 C CA . GLU A 1 99 ? 7.276 -10.521 -5.346 1.00 97.12 99 GLU A CA 1
ATOM 802 C C . GLU A 1 99 ? 7.866 -11.946 -5.378 1.00 97.12 99 GLU A C 1
ATOM 804 O O . GLU A 1 99 ? 9.085 -12.109 -5.371 1.00 97.12 99 GLU A O 1
ATOM 809 N N . ALA A 1 100 ? 7.017 -12.979 -5.471 1.00 96.56 100 ALA A N 1
ATOM 810 C CA . ALA A 1 100 ? 7.392 -14.398 -5.453 1.00 96.56 100 ALA A CA 1
ATOM 811 C C . ALA A 1 100 ? 8.508 -14.772 -6.451 1.00 96.56 100 ALA A C 1
ATOM 813 O O . ALA A 1 100 ? 9.333 -15.634 -6.166 1.00 96.56 100 ALA A O 1
ATOM 814 N N . ASN A 1 101 ? 8.546 -14.114 -7.614 1.00 96.56 101 ASN A N 1
ATOM 815 C CA . ASN A 1 101 ? 9.526 -14.341 -8.683 1.00 96.56 101 ASN A CA 1
ATOM 816 C C . ASN A 1 101 ? 10.474 -13.134 -8.894 1.00 96.56 101 ASN A C 1
ATOM 818 O O . ASN A 1 101 ? 11.031 -12.953 -9.983 1.00 96.56 101 ASN A O 1
ATOM 822 N N . LEU A 1 102 ? 10.627 -12.259 -7.890 1.00 95.81 102 LEU A N 1
ATOM 823 C CA . LEU A 1 102 ? 11.333 -10.980 -8.035 1.00 95.81 102 LEU A CA 1
ATOM 824 C C . LEU A 1 102 ? 12.861 -11.121 -8.121 1.00 95.81 102 LEU A C 1
ATOM 826 O O . LEU A 1 102 ? 13.481 -10.470 -8.970 1.00 95.81 102 LEU A O 1
ATOM 830 N N . GLY A 1 103 ? 13.454 -11.955 -7.261 1.00 93.75 103 GLY A N 1
ATOM 831 C CA . GLY A 1 103 ? 14.895 -11.943 -6.970 1.00 93.75 103 GLY A CA 1
ATOM 832 C C . GLY A 1 103 ? 15.347 -10.632 -6.307 1.00 93.75 103 GLY A C 1
ATOM 833 O O . GLY A 1 103 ? 14.522 -9.831 -5.876 1.00 93.75 103 GLY A O 1
ATOM 834 N N . ASP A 1 104 ? 16.653 -10.360 -6.285 1.00 92.44 104 ASP A N 1
ATOM 835 C CA . ASP A 1 104 ? 17.247 -9.173 -5.633 1.00 92.44 104 ASP A CA 1
ATOM 836 C C . ASP A 1 104 ? 16.986 -7.824 -6.333 1.00 92.44 104 ASP A C 1
ATOM 838 O O . ASP A 1 104 ? 17.585 -6.799 -5.985 1.00 92.44 104 ASP A O 1
ATOM 842 N N . ARG A 1 105 ? 16.093 -7.801 -7.330 1.00 93.50 105 ARG A N 1
ATOM 843 C CA . ARG A 1 105 ? 15.739 -6.602 -8.097 1.00 93.50 105 ARG A CA 1
ATOM 844 C C . ARG A 1 105 ? 15.117 -5.550 -7.175 1.00 93.50 105 ARG A C 1
ATOM 846 O O . ARG A 1 105 ? 14.263 -5.861 -6.348 1.00 93.50 105 ARG A O 1
ATOM 853 N N . LYS A 1 106 ? 15.503 -4.286 -7.358 1.00 93.31 106 LYS A N 1
ATOM 854 C CA . LYS A 1 106 ? 15.002 -3.133 -6.588 1.00 93.31 106 LYS A CA 1
ATOM 855 C C . LYS A 1 106 ? 14.703 -1.963 -7.536 1.00 93.31 106 LYS A C 1
ATOM 857 O O . LYS A 1 106 ? 15.406 -1.824 -8.541 1.00 93.31 106 LYS A O 1
ATOM 862 N N . PRO A 1 107 ? 13.695 -1.122 -7.246 1.00 94.88 107 PRO A N 1
ATOM 863 C CA . PRO A 1 107 ? 13.425 0.073 -8.036 1.00 94.88 107 PRO A CA 1
ATOM 864 C C . PRO A 1 107 ? 14.481 1.159 -7.804 1.00 94.88 107 PRO A C 1
ATOM 866 O O . PRO A 1 107 ? 15.083 1.249 -6.733 1.00 94.88 107 PRO A O 1
ATOM 869 N N . THR A 1 108 ? 14.636 2.042 -8.787 1.00 94.62 108 THR A N 1
ATOM 870 C CA . THR A 1 108 ? 15.256 3.363 -8.624 1.00 94.62 108 THR A CA 1
ATOM 871 C C . THR A 1 108 ? 14.157 4.413 -8.449 1.00 94.62 108 THR A C 1
ATOM 873 O O . THR A 1 108 ? 13.004 4.189 -8.816 1.00 94.62 108 THR A O 1
ATOM 876 N N . GLU A 1 109 ? 14.491 5.605 -7.949 1.00 91.75 109 GLU A N 1
ATOM 877 C CA . GLU A 1 109 ? 13.508 6.702 -7.893 1.00 91.75 109 GLU A CA 1
ATOM 878 C C . GLU A 1 109 ? 12.971 7.080 -9.284 1.00 91.75 109 GLU A C 1
ATOM 880 O O . GLU A 1 109 ? 11.808 7.451 -9.407 1.00 91.75 109 GLU A O 1
ATOM 885 N N . SER A 1 110 ? 13.801 6.945 -10.326 1.00 94.38 110 SER A N 1
ATOM 886 C CA . SER A 1 110 ? 13.457 7.264 -11.715 1.00 94.38 110 SER A CA 1
ATOM 887 C C . SER A 1 110 ? 12.566 6.225 -12.403 1.00 94.38 110 SER A C 1
ATOM 889 O O . SER A 1 110 ? 11.827 6.591 -13.311 1.00 94.38 110 SER A O 1
ATOM 891 N N . ASN A 1 111 ? 12.593 4.950 -11.990 1.00 96.06 111 ASN A N 1
ATOM 892 C CA . ASN A 1 111 ? 11.790 3.885 -12.613 1.00 96.06 111 ASN A CA 1
ATOM 893 C C . ASN A 1 111 ? 10.552 3.464 -11.796 1.00 96.06 111 ASN A C 1
ATOM 895 O O . ASN A 1 111 ? 9.862 2.519 -12.176 1.00 96.06 111 ASN A O 1
ATOM 899 N N . MET A 1 112 ? 10.241 4.178 -10.706 1.00 97.88 112 MET A N 1
ATOM 900 C CA . MET A 1 112 ? 9.231 3.785 -9.715 1.00 97.88 112 MET A CA 1
ATOM 901 C C . MET A 1 112 ? 7.825 3.535 -10.295 1.00 97.88 112 MET A C 1
ATOM 903 O O . MET A 1 112 ? 7.149 2.609 -9.850 1.00 97.88 112 MET A O 1
ATOM 907 N N . GLU A 1 113 ? 7.373 4.303 -11.297 1.00 98.00 113 GLU A N 1
ATOM 908 C CA . GLU A 1 113 ? 6.082 4.022 -11.953 1.00 98.00 113 GLU A CA 1
ATOM 909 C C . GLU A 1 113 ? 6.134 2.743 -12.793 1.00 98.00 113 GLU A C 1
ATOM 911 O O . GLU A 1 113 ? 5.286 1.867 -12.628 1.00 98.00 113 GLU A O 1
ATOM 916 N N . MET A 1 114 ? 7.161 2.586 -13.632 1.00 98.25 114 MET A N 1
ATOM 917 C CA . MET A 1 114 ? 7.356 1.374 -14.434 1.00 98.25 114 MET A CA 1
ATOM 918 C C . MET A 1 114 ? 7.472 0.122 -13.548 1.00 98.25 114 MET A C 1
ATOM 920 O O . MET A 1 114 ? 6.950 -0.933 -13.903 1.00 98.25 114 MET A O 1
ATOM 924 N N . TRP A 1 115 ? 8.101 0.247 -12.377 1.00 98.38 115 TRP A N 1
ATOM 925 C CA . TRP A 1 115 ? 8.193 -0.806 -11.367 1.00 98.38 115 TRP A CA 1
ATOM 926 C C . TRP A 1 115 ? 6.827 -1.207 -10.799 1.00 98.38 115 TRP A C 1
ATOM 928 O O . TRP A 1 115 ? 6.480 -2.387 -10.791 1.00 98.38 115 TRP A O 1
ATOM 938 N N . ILE A 1 116 ? 6.032 -0.231 -10.352 1.00 98.62 116 ILE A N 1
ATOM 939 C CA . ILE A 1 116 ? 4.702 -0.462 -9.767 1.00 98.62 116 ILE A CA 1
ATOM 940 C C . ILE A 1 116 ? 3.735 -1.034 -10.820 1.00 98.62 116 ILE A C 1
ATOM 942 O O . ILE A 1 116 ? 3.009 -1.989 -10.534 1.00 98.62 116 ILE A O 1
ATOM 946 N N . ARG A 1 117 ? 3.796 -0.555 -12.070 1.00 98.56 117 ARG A N 1
ATOM 947 C CA . ARG A 1 117 ? 3.065 -1.143 -13.207 1.00 98.56 117 ARG A CA 1
ATOM 948 C C . ARG A 1 117 ? 3.500 -2.583 -13.488 1.00 98.56 117 ARG A C 1
ATOM 950 O O . ARG A 1 117 ? 2.662 -3.480 -13.552 1.00 98.56 117 ARG A O 1
ATOM 957 N N . ALA A 1 118 ? 4.804 -2.852 -13.560 1.00 98.38 118 ALA A N 1
ATOM 958 C CA . ALA A 1 118 ? 5.311 -4.215 -13.717 1.00 98.38 118 ALA A CA 1
ATOM 959 C C . ALA A 1 118 ? 4.831 -5.151 -12.587 1.00 98.38 118 ALA A C 1
ATOM 961 O O . ALA A 1 118 ? 4.460 -6.294 -12.859 1.00 98.38 118 ALA A O 1
ATOM 962 N N . LYS A 1 119 ? 4.782 -4.666 -11.339 1.00 98.44 119 LYS A N 1
ATOM 963 C CA . LYS A 1 119 ? 4.378 -5.448 -10.162 1.00 98.44 119 LYS A CA 1
ATOM 964 C C . LYS A 1 119 ? 2.881 -5.784 -10.130 1.00 98.44 119 LYS A C 1
ATOM 966 O O . LYS A 1 119 ? 2.556 -6.950 -9.924 1.00 98.44 119 LYS A O 1
ATOM 971 N N . TYR A 1 120 ? 1.983 -4.818 -10.352 1.00 98.44 120 TYR A N 1
ATOM 972 C CA . TYR A 1 120 ? 0.535 -5.007 -10.117 1.00 98.44 120 TYR A CA 1
ATOM 973 C C . TYR A 1 120 ? -0.334 -5.044 -11.381 1.00 98.44 120 TYR A C 1
ATOM 975 O O . TYR A 1 120 ? -1.289 -5.816 -11.432 1.00 98.44 120 TYR A O 1
ATOM 983 N N . GLU A 1 121 ? -0.008 -4.244 -12.399 1.00 97.50 121 GLU A N 1
ATOM 984 C CA . GLU A 1 121 ? -0.746 -4.187 -13.674 1.00 97.50 121 GLU A CA 1
ATOM 985 C C . GLU A 1 121 ? -0.356 -5.379 -14.561 1.00 97.50 121 GLU A C 1
ATOM 987 O O . GLU A 1 121 ? -1.211 -6.132 -15.018 1.00 97.50 121 GLU A O 1
ATOM 992 N N . GLN A 1 122 ? 0.949 -5.628 -14.707 1.00 97.69 122 GLN A N 1
ATOM 993 C CA . GLN A 1 122 ? 1.489 -6.745 -15.499 1.00 97.69 122 GLN A CA 1
ATOM 994 C C . GLN A 1 122 ? 1.693 -8.035 -14.687 1.00 97.69 122 GLN A C 1
ATOM 996 O O . GLN A 1 122 ? 2.030 -9.069 -15.258 1.00 97.69 122 GLN A O 1
ATOM 1001 N N . LYS A 1 123 ? 1.544 -7.973 -13.354 1.00 97.44 123 LYS A N 1
AT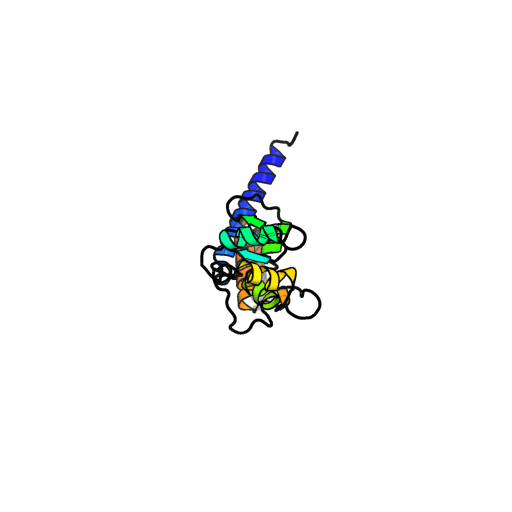OM 1002 C CA . LYS A 1 123 ? 1.741 -9.090 -12.405 1.00 97.44 123 LYS A CA 1
ATOM 1003 C C . LYS A 1 123 ? 3.082 -9.831 -12.565 1.00 97.44 123 LYS A C 1
ATOM 1005 O O . LYS A 1 123 ? 3.185 -11.012 -12.242 1.00 97.44 123 LYS A O 1
ATOM 1010 N N . ARG A 1 124 ? 4.124 -9.141 -13.052 1.00 97.56 124 ARG A N 1
ATOM 1011 C CA . ARG A 1 124 ? 5.358 -9.714 -13.634 1.00 97.56 124 ARG A CA 1
ATOM 1012 C C . ARG A 1 124 ? 6.110 -10.682 -12.717 1.00 97.56 124 ARG A C 1
ATOM 1014 O O . ARG A 1 124 ? 6.788 -11.580 -13.208 1.00 97.56 124 ARG A O 1
ATOM 1021 N N . TRP A 1 125 ? 6.008 -10.484 -11.405 1.00 97.75 125 TRP A N 1
ATOM 1022 C CA . TRP A 1 125 ? 6.695 -11.288 -10.390 1.00 97.75 125 TRP A CA 1
ATOM 1023 C C . TRP A 1 125 ? 5.744 -12.016 -9.437 1.00 97.75 125 TRP A C 1
ATOM 1025 O O . TRP A 1 125 ? 6.208 -12.648 -8.487 1.00 97.75 125 TRP A O 1
ATOM 1035 N N . ALA A 1 126 ? 4.434 -11.953 -9.692 1.00 97.38 126 ALA A N 1
ATOM 1036 C CA . ALA A 1 126 ? 3.433 -12.578 -8.844 1.00 97.38 126 ALA A CA 1
ATOM 1037 C C . ALA A 1 126 ? 3.549 -14.114 -8.850 1.00 97.38 126 ALA A C 1
ATOM 1039 O O . ALA A 1 126 ? 4.094 -14.716 -9.781 1.00 97.38 126 ALA A O 1
ATOM 1040 N N . MET A 1 127 ? 3.018 -14.759 -7.814 1.00 95.88 127 MET A N 1
ATOM 1041 C CA . MET A 1 127 ? 2.824 -16.208 -7.788 1.00 95.88 127 MET A CA 1
ATOM 1042 C C . MET A 1 127 ? 1.907 -16.640 -8.948 1.00 95.88 127 MET A C 1
ATOM 1044 O O . MET A 1 127 ? 0.900 -15.988 -9.231 1.00 95.88 127 MET A O 1
ATOM 1048 N N . LYS A 1 128 ? 2.263 -17.732 -9.637 1.00 92.94 128 LYS A N 1
ATOM 1049 C CA . LYS A 1 128 ? 1.481 -18.261 -10.766 1.00 92.94 128 LYS A CA 1
ATOM 1050 C C . LYS A 1 128 ? 0.195 -18.931 -10.270 1.00 92.94 128 LYS A C 1
ATOM 1052 O O . LYS A 1 128 ? 0.232 -19.653 -9.279 1.00 92.94 128 LYS A O 1
ATOM 1057 N N . GLY A 1 129 ? -0.897 -18.764 -11.017 1.00 92.00 129 GLY A N 1
ATOM 1058 C CA . GLY A 1 129 ? -2.204 -19.353 -10.708 1.00 92.00 129 GLY A CA 1
ATOM 1059 C C . GLY A 1 129 ? -3.205 -18.335 -10.138 1.00 92.00 129 GLY A C 1
ATOM 1060 O O . GLY A 1 129 ? -3.043 -17.131 -10.364 1.00 92.00 129 GLY A O 1
ATOM 1061 N N . PRO A 1 130 ? -4.267 -18.792 -9.447 1.00 91.62 130 PRO A N 1
ATOM 1062 C CA . PRO A 1 130 ? -5.202 -17.909 -8.751 1.00 91.62 130 PRO A CA 1
ATOM 1063 C C . PRO A 1 130 ? -4.531 -17.205 -7.559 1.00 91.62 130 PRO A C 1
ATOM 1065 O O . PRO A 1 130 ? -3.455 -17.594 -7.108 1.00 91.62 130 PRO A O 1
ATOM 1068 N N . ILE A 1 131 ? -5.183 -16.170 -7.022 1.00 90.81 131 ILE A N 1
ATOM 1069 C CA . ILE A 1 131 ? -4.754 -15.543 -5.764 1.00 90.81 131 ILE A CA 1
ATOM 1070 C C . ILE A 1 131 ? -5.012 -16.552 -4.624 1.00 90.81 131 ILE A C 1
ATOM 1072 O O . ILE A 1 131 ? -6.161 -16.971 -4.468 1.00 90.81 131 ILE A O 1
ATOM 1076 N N . PRO A 1 132 ? -3.993 -16.965 -3.845 1.00 91.62 132 PRO A N 1
ATOM 1077 C CA . PRO A 1 132 ? -4.171 -17.895 -2.730 1.00 91.62 132 PRO A CA 1
ATOM 1078 C C . PRO A 1 132 ? -4.830 -17.209 -1.525 1.00 91.62 132 PRO A C 1
ATOM 1080 O O . PRO A 1 132 ? -4.742 -15.987 -1.371 1.00 91.62 132 PRO A O 1
ATOM 1083 N N . ASP A 1 133 ? -5.432 -17.988 -0.620 1.00 91.69 133 ASP A N 1
ATOM 1084 C CA . ASP A 1 133 ? -5.849 -17.453 0.680 1.00 91.69 133 ASP A CA 1
ATOM 1085 C C . ASP A 1 133 ? -4.595 -17.089 1.501 1.00 91.69 133 ASP A C 1
ATOM 1087 O O . ASP A 1 133 ? -3.751 -17.948 1.754 1.00 91.69 133 ASP A O 1
ATOM 1091 N N . PRO A 1 134 ? -4.427 -15.837 1.953 1.00 91.25 134 PRO A N 1
ATOM 1092 C CA . PRO A 1 134 ? -3.231 -15.391 2.670 1.00 91.25 134 PRO A CA 1
ATOM 1093 C C . PRO A 1 134 ? -3.036 -16.065 4.029 1.00 91.25 134 PRO A C 1
ATOM 1095 O O . PRO A 1 134 ? -1.988 -15.871 4.641 1.00 91.25 134 PRO A O 1
ATOM 1098 N N . SER A 1 135 ? -3.997 -16.842 4.534 1.00 87.38 135 SER A N 1
ATOM 1099 C CA . SER A 1 135 ? -3.738 -17.760 5.648 1.00 87.38 135 SER A CA 1
ATOM 1100 C C . SER A 1 135 ? -2.548 -18.684 5.335 1.00 87.38 135 SER A C 1
ATOM 1102 O O . SER A 1 135 ? -1.667 -18.843 6.175 1.00 87.38 135 SER A O 1
ATOM 1104 N N . THR A 1 136 ? -2.433 -19.169 4.091 1.00 89.12 136 THR A N 1
ATOM 1105 C CA . THR A 1 136 ? -1.379 -20.092 3.635 1.00 89.12 136 THR A CA 1
ATOM 1106 C C . THR A 1 136 ? -0.061 -19.403 3.266 1.00 89.12 136 THR A C 1
ATOM 1108 O O . THR A 1 136 ? 0.885 -20.075 2.863 1.00 89.12 136 THR A O 1
ATOM 1111 N N . LEU A 1 137 ? 0.011 -18.068 3.348 1.00 87.19 137 LEU A N 1
ATOM 1112 C CA . LEU A 1 137 ? 1.232 -17.286 3.100 1.00 87.19 137 LEU A CA 1
ATOM 1113 C C . LEU A 1 137 ? 1.904 -16.814 4.401 1.00 87.19 137 LEU A C 1
ATOM 1115 O O . LEU A 1 137 ? 3.041 -16.335 4.372 1.00 87.19 137 LEU A O 1
ATOM 1119 N N . GLY A 1 138 ? 1.207 -16.887 5.535 1.00 75.44 138 GLY A N 1
ATOM 1120 C CA . GLY A 1 138 ? 1.766 -16.536 6.838 1.00 75.44 138 GLY A CA 1
ATOM 1121 C C . GLY A 1 138 ? 2.686 -17.631 7.375 1.00 75.44 138 GLY A C 1
ATOM 1122 O O . GLY A 1 138 ? 2.390 -18.812 7.231 1.00 75.44 138 GLY A O 1
ATOM 1123 N N . ASP A 1 139 ? 3.776 -17.240 8.033 1.00 73.44 139 ASP A N 1
ATOM 1124 C CA . ASP A 1 139 ? 4.529 -18.171 8.883 1.00 73.44 139 ASP A CA 1
ATOM 1125 C C . ASP A 1 139 ? 3.848 -18.214 10.262 1.00 73.44 139 ASP A C 1
ATOM 1127 O O . ASP A 1 139 ? 3.189 -17.252 10.657 1.00 73.44 139 ASP A O 1
ATOM 1131 N N . SER A 1 140 ? 4.010 -19.276 11.057 1.00 68.19 140 SER A N 1
ATOM 1132 C CA . SER A 1 140 ? 3.237 -19.444 12.309 1.00 68.19 140 SER A CA 1
ATOM 1133 C C . SER A 1 140 ? 3.345 -18.253 13.281 1.00 68.19 140 SER A C 1
ATOM 1135 O O . SER A 1 140 ? 2.390 -17.921 13.980 1.00 68.19 140 SER A O 1
ATOM 1137 N N . LYS A 1 141 ? 4.488 -17.549 13.273 1.00 68.75 141 LYS A N 1
ATOM 1138 C CA . LYS A 1 141 ? 4.712 -16.315 14.047 1.00 68.75 141 LYS A CA 1
ATOM 1139 C C . LYS A 1 141 ? 3.906 -15.117 13.526 1.00 68.75 141 LYS A C 1
ATOM 1141 O O . LYS A 1 141 ? 3.473 -14.292 14.327 1.00 68.75 141 LYS A O 1
ATOM 1146 N N . SER A 1 142 ? 3.692 -14.993 12.212 1.00 67.00 142 SER A N 1
ATOM 1147 C CA . SER A 1 142 ? 2.8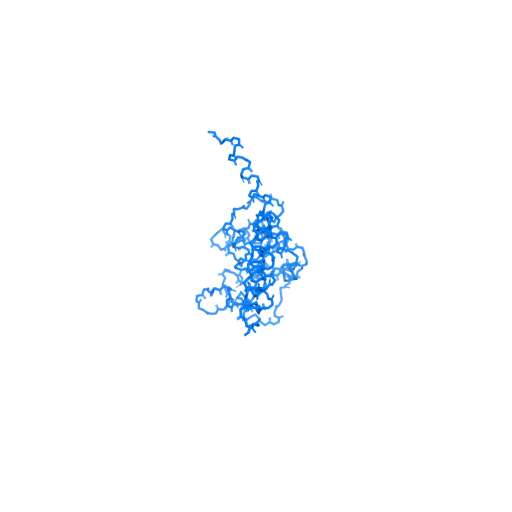61 -13.921 11.646 1.00 67.00 142 SER A CA 1
ATOM 1148 C C . SER A 1 142 ? 1.384 -14.143 11.970 1.00 67.00 142 SER A C 1
ATOM 1150 O O . SER A 1 142 ? 0.692 -13.184 12.300 1.00 67.00 142 SER A O 1
ATOM 1152 N N . ALA A 1 143 ? 0.922 -15.401 11.958 1.00 66.62 143 ALA A N 1
ATOM 1153 C CA . ALA A 1 143 ? -0.433 -15.766 12.373 1.00 66.62 143 ALA A CA 1
ATOM 1154 C C . ALA A 1 143 ? -0.699 -15.380 13.841 1.00 66.62 143 ALA A C 1
ATOM 1156 O O . ALA A 1 143 ? -1.619 -14.609 14.104 1.00 66.62 143 ALA A O 1
ATOM 1157 N N . GLN A 1 144 ? 0.172 -15.785 14.773 1.00 64.62 144 GLN A N 1
ATOM 1158 C CA . GLN A 1 144 ? 0.058 -15.403 16.190 1.00 64.62 144 GLN A CA 1
ATOM 1159 C C . GLN A 1 144 ? 0.087 -13.877 16.396 1.00 64.62 144 GLN A C 1
ATOM 1161 O O . GLN A 1 144 ? -0.748 -13.331 17.112 1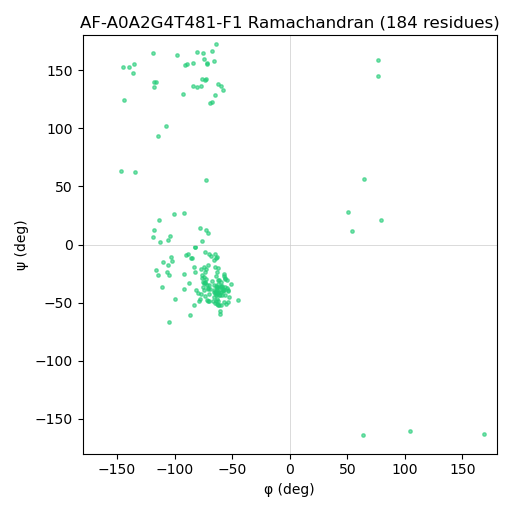.00 64.62 144 GLN A O 1
ATOM 1166 N N . ASN A 1 145 ? 0.989 -13.158 15.714 1.00 68.25 145 ASN A N 1
ATOM 1167 C CA . ASN A 1 145 ? 1.039 -11.690 15.767 1.00 68.25 145 ASN A CA 1
ATOM 1168 C C . ASN A 1 145 ? -0.219 -11.015 15.184 1.00 68.25 145 ASN A C 1
ATOM 1170 O O . ASN A 1 145 ? -0.543 -9.888 15.560 1.00 68.25 145 ASN A O 1
ATOM 1174 N N . GLN A 1 146 ? -0.927 -11.659 14.253 1.00 68.31 146 GLN A N 1
ATOM 1175 C CA . GLN A 1 146 ? -2.216 -11.175 13.762 1.00 68.31 146 GLN A CA 1
ATOM 1176 C C . GLN A 1 146 ? -3.350 -11.461 14.741 1.00 68.31 146 GLN A C 1
ATOM 1178 O O . GLN A 1 146 ? -4.136 -10.557 15.006 1.00 68.31 146 GLN A O 1
ATOM 1183 N N . GLU A 1 147 ? -3.439 -12.680 15.274 1.00 70.31 147 GLU A N 1
ATOM 1184 C CA . GLU A 1 147 ? -4.437 -13.049 16.282 1.00 70.31 147 GLU A CA 1
ATOM 1185 C C . GLU A 1 147 ? -4.319 -12.156 17.517 1.00 70.31 147 GLU A C 1
ATOM 1187 O O . GLU A 1 147 ? -5.329 -11.671 18.020 1.00 70.31 147 GLU A O 1
ATOM 1192 N N . GLU A 1 148 ? -3.096 -11.832 17.945 1.00 70.25 148 GLU A N 1
ATOM 1193 C CA . GLU A 1 148 ? -2.860 -10.909 19.053 1.00 70.25 148 GLU A CA 1
ATOM 1194 C C . GLU A 1 148 ? -3.303 -9.469 18.724 1.00 70.25 148 GLU A C 1
ATOM 1196 O O . GLU A 1 148 ? -3.927 -8.812 19.559 1.00 70.25 148 GLU A O 1
ATOM 1201 N N . VAL A 1 149 ? -3.053 -8.977 17.501 1.00 70.38 149 VAL A N 1
ATOM 1202 C CA . VAL A 1 149 ? -3.546 -7.663 17.039 1.00 70.38 149 VAL A CA 1
ATOM 1203 C C . VAL A 1 149 ? -5.073 -7.640 16.955 1.00 70.38 149 VAL A C 1
ATOM 1205 O O . VAL A 1 149 ? -5.682 -6.659 17.389 1.00 70.38 149 VAL A O 1
ATOM 1208 N N . ILE A 1 150 ? -5.706 -8.703 16.450 1.00 69.81 150 ILE A N 1
ATOM 1209 C CA . ILE A 1 150 ? -7.168 -8.847 16.421 1.00 69.81 150 ILE A CA 1
ATOM 1210 C C . ILE A 1 150 ? -7.692 -8.826 17.860 1.00 69.81 150 ILE A C 1
ATOM 1212 O O . ILE A 1 150 ? -8.438 -7.918 18.212 1.00 69.81 150 ILE A O 1
ATOM 1216 N N . TYR A 1 151 ? -7.224 -9.731 18.722 1.00 65.62 151 TYR A N 1
ATOM 1217 C CA . TYR A 1 151 ? -7.645 -9.848 20.120 1.00 65.62 151 TYR A CA 1
ATOM 1218 C C . TYR A 1 151 ? -7.516 -8.517 20.875 1.00 65.62 151 TYR A C 1
ATOM 1220 O O . TYR A 1 151 ? -8.485 -8.048 21.473 1.00 65.62 151 TYR A O 1
ATOM 1228 N N . LYS A 1 152 ? -6.360 -7.841 20.792 1.00 64.81 152 LYS A N 1
ATOM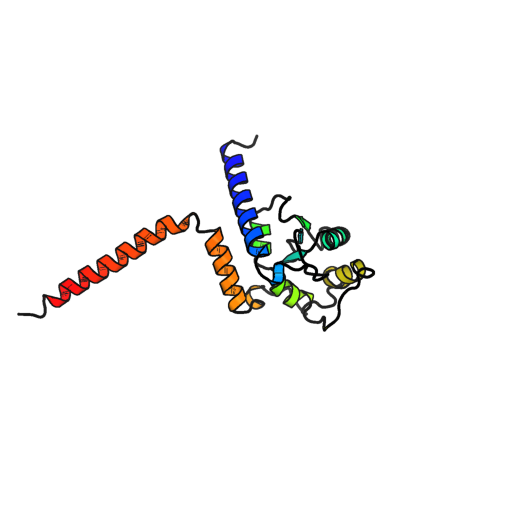 1229 C CA . LYS A 1 152 ? -6.119 -6.539 21.447 1.00 64.81 152 LYS A CA 1
ATOM 1230 C C . LYS A 1 152 ? -6.995 -5.399 20.910 1.00 64.81 152 LYS A C 1
ATOM 1232 O O . LYS A 1 152 ? -7.146 -4.391 21.596 1.00 64.81 152 LYS A O 1
ATOM 1237 N N . THR A 1 153 ? -7.580 -5.527 19.717 1.00 65.00 153 THR A N 1
ATOM 1238 C CA . THR A 1 153 ? -8.417 -4.482 19.091 1.00 65.00 153 THR A CA 1
ATOM 1239 C C . THR A 1 153 ? -9.910 -4.825 19.025 1.00 65.00 153 THR A C 1
ATOM 1241 O O . THR A 1 153 ? -10.735 -3.922 18.862 1.00 65.00 153 THR A O 1
ATOM 1244 N N . THR A 1 154 ? -10.294 -6.089 19.224 1.00 59.97 154 THR A N 1
ATOM 1245 C CA . THR A 1 154 ? -11.687 -6.516 19.429 1.00 59.97 154 THR A CA 1
ATOM 1246 C C . THR A 1 154 ? -12.068 -6.559 20.907 1.00 59.97 154 THR A C 1
ATOM 1248 O O . THR A 1 154 ? -13.180 -6.162 21.259 1.00 59.97 154 THR A O 1
ATOM 1251 N N . ASN A 1 155 ? -11.166 -6.987 21.797 1.00 54.28 155 ASN A N 1
ATOM 1252 C CA . ASN A 1 155 ? -11.542 -7.414 23.150 1.00 54.28 155 ASN A CA 1
ATOM 1253 C C . ASN A 1 155 ? -11.499 -6.318 24.223 1.00 54.28 155 ASN A C 1
ATOM 1255 O O . ASN A 1 155 ? -11.458 -6.631 25.409 1.00 54.28 155 ASN A O 1
ATOM 1259 N N . LEU A 1 156 ? -11.688 -5.051 23.836 1.00 48.91 156 LEU A N 1
ATOM 1260 C CA . LEU A 1 156 ? -12.158 -4.034 24.790 1.00 48.91 156 LEU A CA 1
ATOM 1261 C C . LEU A 1 156 ? -13.602 -4.320 25.276 1.00 48.91 156 LEU A C 1
ATOM 1263 O O . LEU A 1 156 ? -14.033 -3.745 26.266 1.00 48.91 156 LEU A O 1
ATOM 1267 N N . PHE A 1 157 ? -14.333 -5.232 24.613 1.00 45.72 157 PHE A N 1
ATOM 1268 C CA . PHE A 1 157 ? -15.682 -5.673 25.006 1.00 45.72 157 PHE A CA 1
ATOM 1269 C C . PHE A 1 157 ? -15.772 -7.090 25.610 1.00 45.72 157 PHE A C 1
ATOM 1271 O O . PHE A 1 157 ? -16.712 -7.374 26.347 1.00 45.72 157 PHE A O 1
ATOM 1278 N N . VAL A 1 158 ? -14.828 -7.996 25.323 1.00 44.12 158 VAL A N 1
ATOM 1279 C CA . VAL A 1 158 ? -14.945 -9.421 25.719 1.00 44.12 158 VAL A CA 1
ATOM 1280 C C . VAL A 1 158 ? -14.297 -9.716 27.080 1.00 44.12 158 VAL A C 1
ATOM 1282 O O . VAL A 1 158 ? -14.733 -10.627 27.785 1.00 44.12 158 VAL A O 1
ATOM 1285 N N . LEU A 1 159 ? -13.315 -8.912 27.510 1.00 43.09 159 LEU A N 1
ATOM 1286 C CA . LEU A 1 159 ? -12.628 -9.099 28.798 1.00 43.09 159 LEU A CA 1
ATOM 1287 C C . LEU A 1 159 ? -13.552 -8.961 30.026 1.00 43.09 159 LEU A C 1
ATOM 1289 O O . LEU A 1 159 ? -13.244 -9.523 31.074 1.00 43.09 159 LEU A O 1
ATOM 1293 N N . LEU A 1 160 ? -14.715 -8.311 29.888 1.00 41.78 160 LEU A N 1
ATOM 1294 C CA . LEU A 1 160 ? -15.746 -8.267 30.934 1.00 41.78 160 LEU A CA 1
ATOM 1295 C C . LEU A 1 160 ? -16.510 -9.593 31.121 1.00 41.78 160 LEU A C 1
ATOM 1297 O O . LEU A 1 160 ? -17.057 -9.811 32.195 1.00 41.78 160 LEU A O 1
ATOM 1301 N N . ASN A 1 161 ? -16.531 -10.489 30.126 1.00 44.81 161 ASN A N 1
ATOM 1302 C CA . ASN A 1 161 ? -17.325 -11.728 30.179 1.00 44.81 161 ASN A CA 1
ATO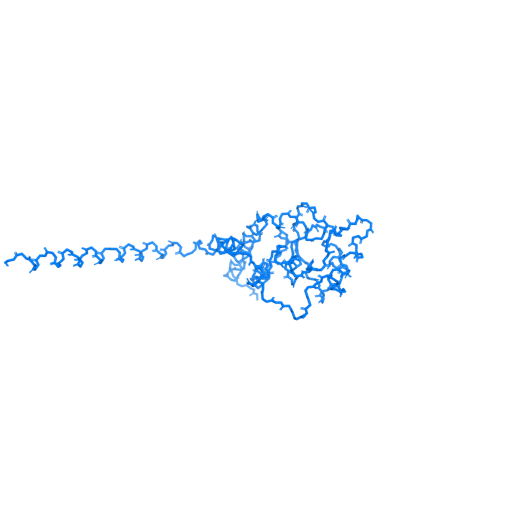M 1303 C C . ASN A 1 161 ? -16.495 -13.001 30.426 1.00 44.81 161 ASN A C 1
ATOM 1305 O O . ASN A 1 161 ? -17.001 -13.957 31.010 1.00 44.81 161 ASN A O 1
ATOM 1309 N N . ILE A 1 162 ? -15.207 -13.026 30.060 1.00 43.16 162 ILE A N 1
ATOM 1310 C CA . ILE A 1 162 ? -14.345 -14.197 30.332 1.00 43.16 162 ILE A CA 1
ATOM 1311 C C . ILE A 1 162 ? -13.976 -14.293 31.827 1.00 43.16 162 ILE A C 1
ATOM 1313 O O . ILE A 1 162 ? -13.913 -15.396 32.371 1.00 43.16 162 ILE A O 1
ATOM 1317 N N . SER A 1 163 ? -13.821 -13.154 32.517 1.00 43.47 163 SER A N 1
ATOM 1318 C CA . SER A 1 163 ? -13.458 -13.099 33.946 1.00 43.47 163 SER A CA 1
ATOM 1319 C C . SER A 1 163 ? -14.467 -13.818 34.865 1.00 43.47 163 SER A C 1
ATOM 1321 O O . SER A 1 163 ? -14.083 -14.495 35.822 1.00 43.47 163 SER A O 1
ATOM 1323 N N . MET A 1 164 ? -15.765 -13.759 34.539 1.00 39.62 164 MET A N 1
ATOM 1324 C CA . MET A 1 164 ? -16.802 -14.464 35.305 1.00 39.62 164 MET A CA 1
ATOM 1325 C C . MET A 1 164 ? -16.831 -15.976 35.030 1.00 39.62 164 MET A C 1
ATOM 1327 O O . MET A 1 164 ? -17.138 -16.755 35.930 1.00 39.62 164 MET A O 1
ATOM 1331 N N . CYS A 1 165 ? -16.493 -16.412 33.813 1.00 43.06 165 CYS A N 1
ATOM 1332 C CA . CYS A 1 165 ? -16.626 -17.816 33.418 1.00 43.06 165 CYS A CA 1
ATOM 1333 C C . CYS A 1 165 ? -15.510 -18.707 33.995 1.00 43.06 165 CYS A C 1
ATOM 1335 O O . CYS A 1 165 ? -15.794 -19.783 34.521 1.00 43.06 165 CYS A O 1
ATOM 1337 N N . VAL A 1 166 ? -14.253 -18.240 33.978 1.00 44.56 166 VAL A N 1
ATOM 1338 C CA . VAL A 1 166 ? -13.117 -18.999 34.544 1.00 44.56 166 VAL A CA 1
ATOM 1339 C C . VAL A 1 166 ? -13.293 -19.203 36.053 1.00 44.56 166 VAL A C 1
ATOM 1341 O O . VAL A 1 166 ? -13.113 -20.314 36.550 1.00 44.56 166 VAL A O 1
ATOM 1344 N N . SER A 1 167 ? -13.729 -18.154 36.756 1.00 43.03 167 SER A N 1
ATOM 1345 C CA . SER A 1 167 ? -13.957 -18.145 38.208 1.00 43.03 167 SER A CA 1
ATOM 1346 C C . SER A 1 167 ? -15.037 -19.138 38.664 1.00 43.03 167 SER A C 1
ATOM 1348 O O . SER A 1 167 ? -14.924 -19.728 39.736 1.00 43.03 167 SER A O 1
ATOM 1350 N N . ALA A 1 168 ? -16.073 -19.361 37.848 1.00 45.69 168 ALA A N 1
ATOM 1351 C CA . ALA A 1 168 ? -17.110 -20.353 38.136 1.00 45.69 168 ALA A CA 1
ATOM 1352 C C . ALA A 1 168 ? -16.625 -21.796 37.895 1.00 45.69 168 ALA A C 1
ATOM 1354 O O . ALA A 1 168 ? -16.978 -22.712 38.641 1.00 45.69 168 ALA A O 1
ATOM 1355 N N . PHE A 1 169 ? -15.805 -22.014 36.861 1.00 44.62 169 PHE A N 1
ATOM 1356 C CA . PHE A 1 169 ? -15.381 -23.358 36.460 1.00 44.62 169 PHE A CA 1
ATOM 1357 C C . PHE A 1 169 ? -14.304 -23.956 37.380 1.00 44.62 169 PHE A C 1
ATOM 1359 O O . PHE A 1 169 ? -14.255 -25.174 37.557 1.00 44.62 169 PHE A O 1
ATOM 1366 N N . THR A 1 170 ? -13.462 -23.125 38.005 1.00 47.28 170 THR A N 1
ATOM 1367 C CA . THR A 1 170 ? -12.525 -23.571 39.052 1.00 47.28 170 THR A CA 1
ATOM 1368 C C . THR A 1 170 ? -13.258 -23.912 40.350 1.00 47.28 170 THR A C 1
ATOM 1370 O O . THR A 1 170 ? -13.071 -25.008 40.879 1.00 47.28 170 THR A O 1
ATOM 1373 N N . ALA A 1 171 ? -14.158 -23.035 40.811 1.00 51.75 171 ALA A N 1
ATOM 1374 C CA . ALA A 1 171 ? -14.925 -23.222 42.045 1.00 51.75 171 ALA A CA 1
ATOM 1375 C C . ALA A 1 171 ? -15.730 -24.537 42.057 1.00 51.75 171 ALA A C 1
ATOM 1377 O O . ALA A 1 171 ? -15.694 -25.276 43.042 1.00 51.75 171 ALA A O 1
ATOM 1378 N N . SER A 1 172 ? -16.389 -24.886 40.945 1.00 52.44 172 SER A N 1
ATOM 1379 C CA . SER A 1 172 ? -17.131 -26.152 40.831 1.00 52.44 172 SER A CA 1
ATOM 1380 C C . SER A 1 172 ? -16.235 -27.394 40.926 1.00 52.44 172 SER A C 1
ATOM 1382 O O . SER A 1 172 ? -16.644 -28.393 41.516 1.00 52.44 172 SER A O 1
ATOM 1384 N N . ARG A 1 173 ? -15.005 -27.354 40.390 1.00 49.84 173 ARG A N 1
ATOM 1385 C CA . ARG A 1 173 ? -14.079 -28.505 40.439 1.00 49.84 173 ARG A CA 1
ATOM 1386 C C . ARG A 1 173 ? -13.478 -28.714 41.830 1.00 49.84 173 ARG A C 1
ATOM 1388 O O . ARG A 1 173 ? -13.282 -29.859 42.226 1.00 49.84 173 ARG A O 1
ATOM 1395 N N . GLU A 1 174 ? -13.242 -27.642 42.587 1.00 52.12 174 GLU A N 1
ATOM 1396 C CA . GLU A 1 174 ? -12.839 -27.756 43.996 1.00 52.12 174 GLU A CA 1
ATOM 1397 C C . GLU A 1 174 ? -13.978 -28.198 44.923 1.00 52.12 174 GLU A C 1
ATOM 1399 O O . GLU A 1 174 ? -13.721 -28.845 45.937 1.00 52.12 174 GLU A O 1
ATOM 1404 N N . ALA A 1 175 ? -15.231 -27.865 44.604 1.00 54.66 175 ALA A N 1
ATOM 1405 C CA . ALA A 1 175 ? -16.382 -28.337 45.370 1.00 54.66 175 ALA A CA 1
ATOM 1406 C C . ALA A 1 175 ? -16.618 -29.850 45.191 1.00 54.66 175 ALA A C 1
ATOM 1408 O O . ALA A 1 175 ? -16.945 -30.536 46.160 1.00 54.66 175 ALA A O 1
ATOM 1409 N N . ASP A 1 176 ? -16.424 -30.371 43.975 1.00 54.09 176 ASP A N 1
ATOM 1410 C CA . ASP A 1 176 ? -16.631 -31.791 43.655 1.00 54.09 176 ASP A CA 1
ATOM 1411 C C . ASP A 1 176 ? -15.505 -32.693 44.199 1.00 54.09 176 ASP A C 1
ATOM 1413 O O . ASP A 1 176 ? -15.775 -33.754 44.766 1.00 54.09 176 ASP A O 1
ATOM 1417 N N . SER A 1 177 ? -14.237 -32.254 44.140 1.00 52.00 177 SER A N 1
ATOM 1418 C CA . SER A 1 177 ? -13.124 -33.034 44.711 1.00 52.00 177 SER A CA 1
ATOM 1419 C C . SER A 1 177 ? -13.228 -33.182 46.234 1.00 52.00 177 SER A C 1
ATOM 1421 O O . SER A 1 177 ? -13.023 -34.277 46.755 1.00 52.00 177 SER A O 1
ATOM 1423 N N . ARG A 1 178 ? -13.642 -32.122 46.945 1.00 54.69 178 ARG A N 1
ATOM 1424 C CA . ARG A 1 178 ? -13.846 -32.122 48.409 1.00 54.69 178 ARG A CA 1
ATOM 1425 C C . ARG A 1 178 ? -15.055 -32.943 48.883 1.00 54.69 178 ARG A C 1
ATOM 1427 O O . ARG A 1 178 ? -15.219 -33.104 50.094 1.00 54.69 178 ARG A O 1
ATOM 1434 N N . ARG A 1 179 ? -15.911 -33.434 47.974 1.00 53.59 179 ARG A N 1
ATOM 1435 C CA . ARG A 1 179 ? -16.942 -34.437 48.298 1.00 53.59 179 ARG A CA 1
ATOM 1436 C C . ARG A 1 179 ? -16.361 -35.845 48.283 1.00 53.59 179 ARG A C 1
ATOM 1438 O O . ARG A 1 179 ? -16.461 -36.536 49.287 1.00 53.59 179 ARG A O 1
ATOM 1445 N N . LYS A 1 180 ? -15.685 -36.235 47.197 1.00 54.88 180 LYS A N 1
ATOM 1446 C CA . LYS A 1 180 ? -15.162 -37.605 47.031 1.00 54.88 180 LYS A CA 1
ATOM 1447 C C . LYS A 1 180 ? -14.204 -38.021 48.149 1.00 54.88 180 LYS A C 1
ATOM 1449 O O . LYS A 1 180 ? -14.324 -39.122 48.664 1.00 54.88 180 LYS A O 1
ATOM 1454 N N . THR A 1 181 ? -13.357 -37.108 48.628 1.00 53.12 181 THR A N 1
ATOM 1455 C CA . THR A 1 181 ? -12.433 -37.367 49.751 1.00 53.12 181 THR A CA 1
ATOM 1456 C C . THR A 1 181 ? -13.102 -37.464 51.135 1.00 53.12 181 THR A C 1
ATOM 1458 O O . THR A 1 181 ? -12.404 -37.364 52.142 1.00 53.12 181 THR A O 1
ATOM 1461 N N . LYS A 1 182 ? -14.435 -37.563 51.226 1.00 54.88 182 LYS A N 1
ATOM 1462 C CA . LYS A 1 182 ? -15.168 -37.786 52.487 1.00 54.88 182 LYS A CA 1
ATOM 1463 C C . LYS A 1 182 ? -15.926 -39.110 52.540 1.00 54.88 182 LYS A C 1
ATOM 1465 O O . LYS A 1 182 ? -16.175 -39.588 53.640 1.00 54.88 182 LYS A O 1
ATOM 1470 N N . ASP A 1 183 ? -16.244 -39.698 51.390 1.00 54.78 183 ASP A N 1
ATOM 1471 C CA . ASP A 1 183 ? -16.970 -40.972 51.313 1.00 54.78 183 ASP A CA 1
ATOM 1472 C C . ASP A 1 183 ? -16.017 -42.192 51.333 1.00 54.78 183 ASP A C 1
ATOM 1474 O O . ASP A 1 183 ? -16.460 -43.326 51.472 1.00 54.78 183 ASP A O 1
ATOM 1478 N N . GLU A 1 184 ? -14.699 -41.963 51.247 1.00 50.94 184 GLU A N 1
ATOM 1479 C CA . GLU A 1 184 ? -13.634 -42.984 51.271 1.00 50.94 184 GLU A CA 1
ATOM 1480 C C . GLU A 1 184 ? -12.940 -43.099 52.652 1.00 50.94 184 GLU A C 1
ATOM 1482 O O . GLU A 1 184 ? -11.760 -43.440 52.744 1.00 50.94 184 GLU A O 1
ATOM 1487 N N . THR A 1 185 ? -13.611 -42.744 53.757 1.00 55.62 185 THR A N 1
ATOM 1488 C CA . THR A 1 185 ? -13.026 -42.819 55.118 1.00 55.62 185 THR A CA 1
ATOM 1489 C C . THR A 1 185 ? -14.066 -43.169 56.191 1.00 55.62 185 THR A C 1
ATOM 1491 O O . THR A 1 185 ? -14.336 -42.380 57.100 1.00 55.62 185 THR A O 1
ATOM 1494 N N . ILE A 1 186 ? -14.634 -44.374 56.073 1.00 47.25 186 ILE A N 1
ATOM 1495 C CA . ILE A 1 186 ? -15.358 -45.118 57.121 1.00 47.25 186 ILE A CA 1
ATOM 1496 C C . ILE A 1 186 ? -14.892 -46.577 57.054 1.00 47.25 186 ILE A C 1
ATOM 1498 O O . ILE A 1 186 ? -14.842 -47.098 55.918 1.00 47.25 186 ILE A O 1
#

pLDDT: mean 83.63, std 18.8, range [39.62, 98.75]

Foldseek 3Di:
DDDPVRVVVLVVQQVLLLLLLVLLCVPPLLQAALAQRHGDLQKDFQQLQTRHHPVLLVLLPVVPPVQTDMDGSNPDGDDPVSSVSNLLHDSQLSCVFQQVQPPPDHDDPVCRSVRVCCRTVVSVRGDPDDDDRSVVRDDPVRVVSSVVSCCVSPPVPVVVPVVVVVVVVVVVVVVVVVVVVPVPDD

Nearest PDB structures (foldseek):
  2iqj-assembly1_A  TM=9.780E-01  e=2.853E-11  Homo sapiens
  2crr-assembly1_A  TM=8.918E-01  e=1.130E-10  Homo sapiens
  3t9k-assembly1_A  TM=8.945E-01  e=1.110E-08  Homo sapiens
  2b0o-assembly3_H  TM=9.120E-01  e=4.153E-08  Homo sapiens
  3sub-assembly1_A  TM=6.735E-01  e=4.890E-07  Plasmodium falciparum 3D7

Mean predicted aligned error: 11.0 Å

Organism: NCBI:txid1340429

Sequence (186 aa):
MSTRYARTADRATNEKNAKILKALLQQTPNKYCADCKKKDARWASWNLGIFICIRCSGIHRSLGVHISKVKSVDLDTWVPEQVENMIRWGNERANKYWEANLGDRKPTESNMEMWIRAKYEQKRWAMKGPIPDPSTLGDSKSAQNQEEVIYKTTNLFVLLNISMCVSAFTASREADSRRKTKDETI

InterPro domains:
  IPR001164 Arf GTPase activating protein [PF01412] (19-128)
  IPR001164 Arf GTPase activating protein [PR00405] (30-49)
  IPR001164 Arf GTPase activating protein [PR00405] (49-66)
  IPR001164 Arf GTPase activating protein [PR00405] (70-91)
  IPR001164 Arf GTPase activating protein [PS50115] (18-125)
  IPR001164 Arf GTPase activating protein [SM00105] (19-133)
  IPR037278 ARFGAP/RecO-like zinc finger [SSF57863] (17-128)
  IPR038508 ArfGAP domain superfamily [G3DSA:1.10.220.150] (2-130)
  IPR044732 SMAP1-like, ArfGAP domain [cd08839] (21-120)
  IPR051718 ADP Ribosylation Factor GTPase-Activating [PTHR45705] (6-142)

Solvent-accessible surface area (backbone atoms only — not comparable to full-atom values): 10512 Å² total; per-residue (Å²): 135,88,50,78,65,55,59,49,54,52,49,54,49,41,55,47,46,46,51,46,53,58,53,52,46,66,41,74,56,23,36,23,10,67,78,84,60,44,68,63,19,57,20,28,27,37,81,61,5,32,26,22,22,69,73,57,45,54,52,41,51,80,63,32,76,91,72,29,44,68,44,45,63,85,79,51,92,65,56,69,72,50,55,53,24,46,69,68,31,34,26,57,36,30,40,62,36,42,42,58,64,48,72,96,71,76,74,50,90,90,44,44,61,65,46,52,42,39,37,68,76,66,40,72,15,34,56,85,77,76,88,73,66,48,78,82,55,50,52,77,68,55,49,53,57,46,53,50,53,47,48,73,61,62,42,87,69,50,63,77,59,52,63,59,52,58,59,53,59,53,54,54,54,57,57,54,54,67,49,59,79,58,78,80,75,128